Protein AF-0000000081780018 (afdb_homodimer)

pLDDT: mean 84.78, std 19.74, range [30.56, 98.81]

Solvent-accessible surface area (backbone atoms only — not comparable to full-atom values): 15033 Å² total; per-residue (Å²): 132,57,71,63,42,37,31,39,32,66,54,67,84,40,43,43,41,76,36,48,73,43,70,80,72,77,76,75,80,76,71,80,67,84,68,83,77,68,57,27,29,43,40,76,31,69,47,55,68,61,68,36,43,36,37,38,57,45,58,50,69,64,80,57,79,52,51,54,34,29,40,32,31,39,34,79,60,90,91,42,80,62,44,78,68,46,60,33,29,81,92,38,26,30,39,50,41,68,69,84,74,55,66,71,57,50,52,50,28,42,57,39,30,76,74,72,44,65,33,36,34,40,35,31,63,38,75,54,79,74,81,121,133,56,69,64,42,38,33,38,32,67,54,68,84,40,43,44,41,76,35,47,73,44,71,77,74,77,76,78,80,77,73,85,73,77,84,74,79,70,56,24,29,43,39,76,32,69,46,55,68,60,70,36,41,36,37,37,57,46,59,49,68,65,81,57,78,49,50,54,32,30,40,32,31,40,35,80,60,90,88,44,80,63,44,79,69,43,60,32,30,83,93,38,25,30,38,50,42,68,68,82,75,55,65,71,57,51,51,50,28,42,58,38,29,76,73,72,45,64,33,37,34,40,35,29,61,36,75,52,79,74,80,120

Nearest PDB structures (foldseek):
  7wrg-assembly1_A  TM=3.477E-01  e=1.158E-01  Caenorhabditis elegans
  7wrg-assembly2_B  TM=3.677E-01  e=4.380E-01  Caenorhabditis elegans
  8tma-assembly1_H  TM=3.187E-01  e=7.213E-01  Homo sapiens
  8v29-assembly1_C  TM=1.399E-01  e=4.021E+00  Homo sapiens
  1px3-assembly1_D  TM=2.067E-01  e=9.234E+00  Escherichia coli

Secondary structure (DSSP, 8-state):
-PPPEEEEES-TTSPPEEE-EE-----------------EEEEEE-SSPPSEEEEEEESPPP-STT-SEEEEEEE--SSSPPEEEEEEESS--EEEEESPPPHHHHHHHHHHHHTT--EEEEEEEPP-----/-PPPEEEEES-TTSPPEEEPEE-----------SS----EEEEEE-SSPPSEEEEEEESPPP-STT-SEEEEEEE--SSSPPEEEEEEESS--EEEEESPPPHHHHHHHHHHHHTT--EEEEEEEPP-----

Structure (mmCIF, N/CA/C/O backbone):
data_AF-0000000081780018-model_v1
#
loop_
_entity.id
_entity.type
_entity.pdbx_description
1 polymer 'Uncharacterized protein LOC110988902 isoform X1'
#
loop_
_atom_site.group_PDB
_atom_site.id
_atom_site.type_symbol
_atom_site.label_atom_id
_atom_site.label_alt_id
_atom_site.label_comp_id
_atom_site.label_asym_id
_atom_site.label_entity_id
_atom_site.label_seq_id
_atom_site.pdbx_PDB_ins_code
_atom_site.Cartn_x
_atom_site.Cartn_y
_atom_site.Cartn_z
_atom_site.occupancy
_atom_site.B_iso_or_equiv
_atom_site.auth_seq_id
_atom_site.auth_comp_id
_atom_site.auth_asym_id
_atom_site.auth_atom_id
_atom_site.pdbx_PDB_model_num
ATOM 1 N N . MET A 1 1 ? 21.297 0.549 8.102 1 60 1 MET A N 1
ATOM 2 C CA . MET A 1 1 ? 20.375 0.549 6.98 1 60 1 MET A CA 1
ATOM 3 C C . MET A 1 1 ? 19.547 -0.737 6.949 1 60 1 MET A C 1
ATOM 5 O O . MET A 1 1 ? 20.078 -1.818 7.227 1 60 1 MET A O 1
ATOM 9 N N . GLU A 1 2 ? 18.203 -0.65 7.117 1 82.12 2 GLU A N 1
ATOM 10 C CA . GLU A 1 2 ? 17.359 -1.841 7.266 1 82.12 2 GLU A CA 1
ATOM 11 C C . GLU A 1 2 ? 17.219 -2.574 5.934 1 82.12 2 GLU A C 1
ATOM 13 O O . GLU A 1 2 ? 17.125 -1.943 4.879 1 82.12 2 GLU A O 1
ATOM 18 N N . ASN A 1 3 ? 17.422 -3.906 5.922 1 90.25 3 ASN A N 1
ATOM 1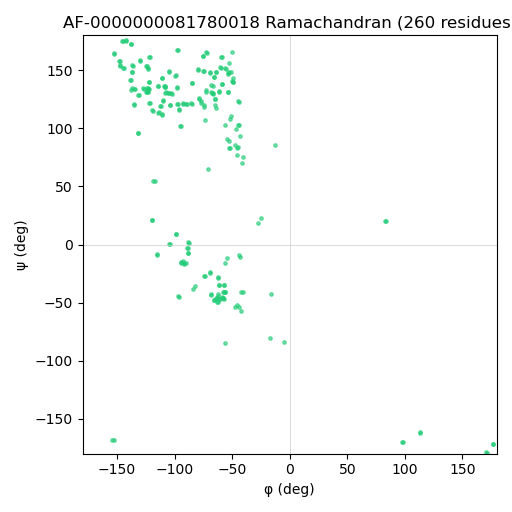9 C CA . ASN A 1 3 ? 17.25 -4.766 4.754 1 90.25 3 ASN A CA 1
ATOM 20 C C . ASN A 1 3 ? 15.867 -4.562 4.121 1 90.25 3 ASN A C 1
ATOM 22 O O . ASN A 1 3 ? 14.914 -4.207 4.809 1 90.25 3 ASN A O 1
ATOM 26 N N . LEU A 1 4 ? 15.891 -4.75 2.773 1 92.88 4 LEU A N 1
ATOM 27 C CA . LEU A 1 4 ? 14.641 -4.629 2.035 1 92.88 4 LEU A CA 1
ATOM 28 C C . LEU A 1 4 ? 13.664 -5.723 2.445 1 92.88 4 LEU A C 1
ATOM 30 O O . LEU A 1 4 ? 14.008 -6.902 2.451 1 92.88 4 LEU A O 1
ATOM 34 N N . LYS A 1 5 ? 12.516 -5.328 2.838 1 96.25 5 LYS A N 1
ATOM 35 C CA . LYS A 1 5 ? 11.43 -6.246 3.17 1 96.25 5 LYS A CA 1
ATOM 36 C C . LYS A 1 5 ? 10.195 -5.969 2.316 1 96.25 5 LYS A C 1
ATOM 38 O O . LYS A 1 5 ? 9.875 -4.812 2.039 1 96.25 5 LYS A O 1
ATOM 43 N N . LEU A 1 6 ? 9.57 -6.992 1.904 1 97.56 6 LEU A N 1
ATOM 44 C CA . LEU A 1 6 ? 8.32 -6.879 1.163 1 97.56 6 LEU A CA 1
ATOM 45 C C . LEU A 1 6 ? 7.145 -7.387 1.992 1 97.56 6 LEU A C 1
ATOM 47 O O . LEU A 1 6 ? 7.281 -8.367 2.727 1 97.56 6 LEU A O 1
ATOM 51 N N . TYR A 1 7 ? 6.027 -6.719 1.845 1 98.69 7 TYR A N 1
ATOM 52 C CA . TYR A 1 7 ? 4.801 -7.062 2.551 1 98.69 7 TYR A CA 1
ATOM 53 C C . TYR A 1 7 ? 3.625 -7.16 1.584 1 98.69 7 TYR A C 1
ATOM 55 O O . TYR A 1 7 ? 3.645 -6.555 0.509 1 98.69 7 TYR A O 1
ATOM 63 N N . VAL A 1 8 ? 2.594 -7.863 1.993 1 98.75 8 VAL A N 1
ATOM 64 C CA . VAL A 1 8 ? 1.359 -7.953 1.22 1 98.75 8 VAL A CA 1
ATOM 65 C C . VAL A 1 8 ? 0.155 -7.863 2.154 1 98.75 8 VAL A C 1
ATOM 67 O O . VAL A 1 8 ? 0.204 -8.344 3.289 1 98.75 8 VAL A O 1
ATOM 70 N N . LEU A 1 9 ? -0.847 -7.203 1.74 1 98.69 9 LEU A N 1
ATOM 71 C CA . LEU A 1 9 ? -2.125 -7.059 2.428 1 98.69 9 LEU A CA 1
ATOM 72 C C . LEU A 1 9 ? -3.277 -7.512 1.536 1 98.69 9 LEU A C 1
ATOM 74 O O . LEU A 1 9 ? -3.363 -7.109 0.374 1 98.69 9 LEU A O 1
ATOM 78 N N . PHE A 1 10 ? -4.203 -8.391 2.096 1 98.12 10 PHE A N 1
ATOM 79 C CA . PHE A 1 10 ? -5.336 -8.891 1.329 1 98.12 10 PHE A CA 1
ATOM 80 C C . PHE A 1 10 ? -6.652 -8.398 1.915 1 98.12 10 PHE A C 1
ATOM 82 O O . PHE A 1 10 ? -7.719 -8.641 1.348 1 98.12 10 PHE A O 1
ATOM 89 N N . SER A 1 11 ? -6.57 -7.758 3.088 1 97.31 11 SER A N 1
ATOM 90 C CA . SER A 1 11 ? -7.758 -7.281 3.791 1 97.31 11 SER A CA 1
ATOM 91 C C . SER A 1 11 ? -7.457 -6.004 4.574 1 97.31 11 SER A C 1
ATOM 93 O O . SER A 1 11 ? -6.309 -5.75 4.941 1 97.31 11 SER A O 1
ATOM 95 N N . THR A 1 12 ? -8.422 -5.219 4.812 1 97.88 12 THR A N 1
ATOM 96 C CA . THR A 1 12 ? -8.242 -3.984 5.574 1 97.88 12 THR A CA 1
ATOM 97 C C . THR A 1 12 ? -8.414 -4.238 7.066 1 97.88 12 THR A C 1
ATOM 99 O O . THR A 1 12 ? -8.297 -3.318 7.879 1 97.88 12 THR A O 1
ATOM 102 N N . ASP A 1 13 ? -8.656 -5.496 7.488 1 97.56 13 ASP A N 1
ATOM 103 C CA . ASP A 1 13 ? -8.953 -5.801 8.883 1 97.56 13 ASP A CA 1
ATOM 104 C C . ASP A 1 13 ? -7.746 -6.438 9.57 1 97.56 13 ASP A C 1
ATOM 106 O O . ASP A 1 13 ? -7.812 -6.801 10.75 1 97.56 13 ASP A O 1
ATOM 110 N N . GLY A 1 14 ? -6.684 -6.617 8.891 1 96.81 14 GLY A N 1
ATOM 111 C CA . GLY A 1 14 ? -5.504 -7.254 9.453 1 96.81 14 GLY A CA 1
ATOM 112 C C . GLY A 1 14 ? -4.207 -6.566 9.062 1 96.81 14 GLY A C 1
ATOM 113 O O . GLY A 1 14 ? -4.199 -5.703 8.18 1 96.81 14 GLY A O 1
ATOM 114 N N . ALA A 1 15 ? -3.176 -7.047 9.695 1 98.44 15 ALA A N 1
ATOM 115 C CA . ALA A 1 15 ? -1.847 -6.504 9.422 1 98.44 15 ALA A CA 1
ATOM 116 C C . ALA A 1 15 ? -1.271 -7.086 8.141 1 98.44 15 ALA A C 1
ATOM 118 O O . ALA A 1 15 ? -1.669 -8.172 7.707 1 98.44 15 ALA A O 1
ATOM 119 N N . PRO A 1 16 ? -0.418 -6.312 7.457 1 98.5 16 PRO A N 1
ATOM 120 C CA . PRO A 1 16 ? 0.286 -6.898 6.312 1 98.5 16 PRO A CA 1
ATOM 121 C C . PRO A 1 16 ? 1.155 -8.094 6.707 1 98.5 16 PRO A C 1
ATOM 123 O O . PRO A 1 16 ? 1.568 -8.203 7.863 1 98.5 16 PRO A O 1
ATOM 126 N N . GLN A 1 17 ? 1.357 -8.953 5.809 1 98.38 17 GLN A N 1
ATOM 127 C CA . GLN A 1 17 ? 2.236 -10.102 5.984 1 98.38 17 GLN A CA 1
ATOM 128 C C . GLN A 1 17 ? 3.57 -9.891 5.273 1 98.38 17 GLN A C 1
ATOM 130 O O . GLN A 1 17 ? 3.602 -9.469 4.117 1 98.38 17 GLN A O 1
ATOM 135 N N . GLU A 1 18 ? 4.578 -10.133 5.988 1 98.31 18 GLU A N 1
ATOM 136 C CA . GLU A 1 18 ? 5.883 -10.078 5.336 1 98.31 18 GLU A CA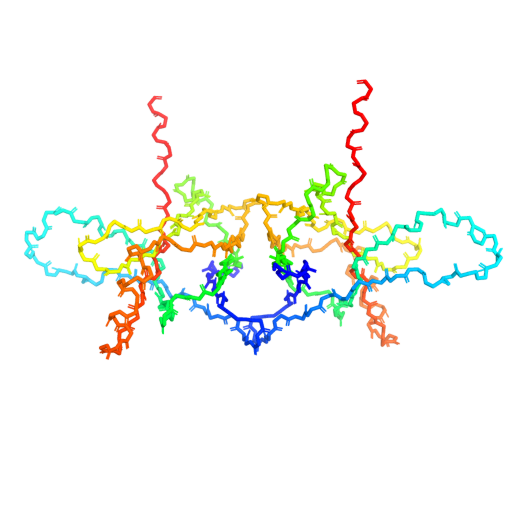 1
ATOM 137 C C . GLU A 1 18 ? 6.039 -11.219 4.328 1 98.31 18 GLU A C 1
ATOM 139 O O . GLU A 1 18 ? 5.648 -12.352 4.602 1 98.31 18 GLU A O 1
ATOM 144 N N . ILE A 1 19 ? 6.57 -10.938 3.188 1 97.94 19 ILE A N 1
ATOM 145 C CA . ILE A 1 19 ? 6.867 -11.93 2.16 1 97.94 19 ILE A CA 1
ATOM 146 C C . ILE A 1 19 ? 8.328 -12.352 2.258 1 97.94 19 ILE A C 1
ATOM 148 O O . ILE A 1 19 ? 9.234 -11.562 1.979 1 97.94 19 ILE A O 1
ATOM 152 N N . PRO A 1 20 ? 8.641 -13.578 2.566 1 95.88 20 PRO A N 1
ATOM 153 C CA . PRO A 1 20 ? 10.023 -14.016 2.754 1 95.88 20 PRO A CA 1
ATOM 154 C C . PRO A 1 20 ? 10.781 -14.156 1.435 1 95.88 20 PRO A C 1
ATOM 156 O O . PRO A 1 20 ? 10.172 -14.414 0.394 1 95.88 20 PRO A O 1
ATOM 159 N N . PHE A 1 21 ? 12.031 -13.914 1.554 1 90.88 21 PHE A N 1
ATOM 160 C CA . PHE A 1 21 ? 12.906 -14.219 0.427 1 90.88 21 PHE A CA 1
ATOM 161 C C . PHE A 1 21 ? 13.125 -15.719 0.298 1 90.88 21 PHE A C 1
ATOM 163 O O . PHE A 1 21 ? 13.438 -16.391 1.281 1 90.88 21 PHE A O 1
ATOM 170 N N . ALA A 1 22 ? 12.758 -16.266 -0.733 1 86.31 22 ALA A N 1
ATOM 171 C CA . ALA A 1 22 ? 12.953 -17.688 -0.992 1 86.31 22 ALA A CA 1
ATOM 172 C C . ALA A 1 22 ? 14.234 -17.938 -1.778 1 86.31 22 ALA A C 1
ATOM 174 O O . ALA A 1 22 ? 14.461 -17.312 -2.82 1 86.31 22 ALA A O 1
ATOM 175 N N . ALA A 1 23 ? 15.227 -18.391 -0.95 1 71.62 23 ALA A N 1
ATOM 176 C CA . ALA A 1 23 ? 16.484 -18.734 -1.61 1 71.62 23 ALA A CA 1
ATOM 177 C C . ALA A 1 23 ? 16.391 -20.078 -2.316 1 71.62 23 ALA A C 1
ATOM 179 O O . ALA A 1 23 ? 15.656 -20.969 -1.872 1 71.62 23 ALA A O 1
ATOM 180 N N . SER A 1 24 ? 16.578 -20.266 -3.457 1 56.81 24 SER A N 1
ATOM 181 C CA . SER A 1 24 ? 16.656 -21.578 -4.113 1 56.81 24 SER A CA 1
ATOM 182 C C . SER A 1 24 ? 17.641 -22.5 -3.41 1 56.81 24 SER A C 1
ATOM 184 O O . SER A 1 24 ? 18.781 -22.109 -3.143 1 56.81 24 SER A O 1
ATOM 186 N N . ASP A 1 25 ? 17.391 -23.297 -2.26 1 46.19 25 ASP A N 1
ATOM 187 C CA . ASP A 1 25 ? 18.312 -24.328 -1.81 1 46.19 25 ASP A CA 1
ATOM 188 C C . ASP A 1 25 ? 18.844 -25.141 -2.99 1 46.19 25 ASP A C 1
ATOM 190 O O . ASP A 1 25 ? 19.5 -26.172 -2.799 1 46.19 25 ASP A O 1
ATOM 194 N N . GLU A 1 26 ? 18.156 -25.5 -3.924 1 47.06 26 GLU A N 1
ATOM 195 C CA . GLU A 1 26 ? 18.453 -26.688 -4.703 1 47.06 26 GLU A CA 1
ATOM 196 C C . GLU A 1 26 ? 19.922 -26.734 -5.113 1 47.06 26 GLU A C 1
ATOM 198 O O . GLU A 1 26 ? 20.359 -25.938 -5.953 1 47.06 26 GLU A O 1
ATOM 203 N N . ALA A 1 27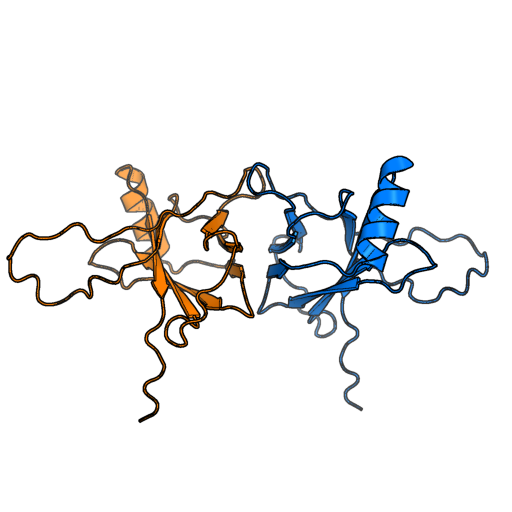 ? 20.828 -27.234 -4.305 1 40.72 27 ALA A N 1
ATOM 204 C CA . ALA A 1 27 ? 21.953 -28.062 -4.762 1 40.72 27 ALA A CA 1
ATOM 205 C C . ALA A 1 27 ? 21.484 -29.156 -5.719 1 40.72 27 ALA A C 1
ATOM 207 O O . ALA A 1 27 ? 22.281 -29.938 -6.211 1 40.72 27 ALA A O 1
ATOM 208 N N . ASP A 1 28 ? 20.438 -30.078 -5.363 1 41.91 28 ASP A N 1
ATOM 209 C CA . ASP A 1 28 ? 20.297 -31.312 -6.141 1 41.91 28 ASP A CA 1
ATOM 210 C C . ASP A 1 28 ? 20.297 -31 -7.637 1 41.91 28 ASP A C 1
ATOM 212 O O . ASP A 1 28 ? 19.828 -29.953 -8.062 1 41.91 28 ASP A O 1
ATOM 216 N N . HIS A 1 29 ? 21.031 -32.062 -8.5 1 35.69 29 HIS A N 1
ATOM 217 C CA . HIS A 1 29 ? 21.328 -32.344 -9.898 1 35.69 29 HIS A CA 1
ATOM 218 C C . HIS A 1 29 ? 20.078 -32.156 -10.766 1 35.69 29 HIS A C 1
ATOM 220 O O . HIS A 1 29 ? 20.125 -32.375 -11.977 1 35.69 29 HIS A O 1
ATOM 226 N N . PHE A 1 30 ? 18.906 -32.844 -10.328 1 35.66 30 PHE A N 1
ATOM 227 C CA . PHE A 1 30 ? 18.047 -33.219 -11.453 1 35.66 30 PHE A CA 1
ATOM 228 C C . PHE A 1 30 ? 17.734 -32.031 -12.336 1 35.66 30 PHE A C 1
ATOM 230 O O . PHE A 1 30 ? 17.812 -30.875 -11.883 1 35.66 30 PHE A O 1
ATOM 237 N N . HIS A 1 31 ? 17.344 -32.25 -13.828 1 35.09 31 HIS A N 1
ATOM 238 C CA . HIS A 1 31 ? 17.016 -31.609 -15.102 1 35.09 31 HIS A CA 1
ATOM 239 C C . HIS A 1 31 ? 15.844 -30.656 -14.945 1 35.09 31 HIS A C 1
ATOM 241 O O . HIS A 1 31 ? 15.227 -30.25 -15.938 1 35.09 31 HIS A O 1
ATOM 247 N N . ILE A 1 32 ? 15.07 -30.734 -13.852 1 35.41 32 ILE A N 1
ATOM 248 C CA . ILE A 1 32 ? 13.977 -29.875 -14.289 1 35.41 32 ILE A CA 1
ATOM 249 C C . ILE A 1 32 ? 14.539 -28.641 -14.977 1 35.41 32 ILE A C 1
ATOM 251 O O . ILE A 1 32 ? 15.273 -27.859 -14.359 1 35.41 3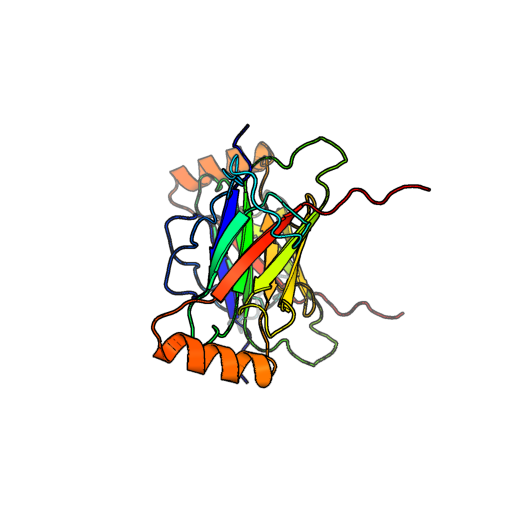2 ILE A O 1
ATOM 255 N N . GLU A 1 33 ? 14.75 -28.484 -16.266 1 36.38 33 GLU A N 1
ATOM 256 C CA . GLU A 1 33 ? 14.75 -27.453 -17.312 1 36.38 33 GLU A CA 1
ATOM 257 C C . GLU A 1 33 ? 14.008 -26.203 -16.844 1 36.38 33 GLU A C 1
ATOM 259 O O . GLU A 1 33 ? 13.805 -25.266 -17.625 1 36.38 33 GLU A O 1
ATOM 264 N N . SER A 1 34 ? 12.781 -26.484 -16.125 1 38.59 34 SER A N 1
ATOM 265 C CA . SER A 1 34 ? 12.227 -25.125 -16.047 1 38.59 34 SER A CA 1
ATOM 266 C C . SER A 1 34 ? 13.227 -24.156 -15.422 1 38.59 34 SER A C 1
ATOM 268 O O . SER A 1 34 ? 13.773 -24.422 -14.352 1 38.59 34 SER A O 1
ATOM 270 N N . SER A 1 35 ? 14.141 -23.422 -16.125 1 39.81 35 SER A N 1
ATOM 271 C CA . SER A 1 35 ? 15.188 -22.406 -16.172 1 39.81 35 SER A CA 1
ATOM 272 C C . SER A 1 35 ? 15.18 -21.531 -14.914 1 39.81 35 SER A C 1
ATOM 274 O O . SER A 1 35 ? 16.234 -21.188 -14.391 1 39.81 35 SER A O 1
ATOM 276 N N . ARG A 1 36 ? 14.234 -20.469 -14.828 1 40.47 36 ARG A N 1
ATOM 277 C CA . ARG A 1 36 ? 14.539 -19.172 -14.227 1 40.47 36 ARG A CA 1
ATOM 278 C C . ARG A 1 36 ? 14.68 -19.297 -12.711 1 40.47 36 ARG A C 1
ATOM 280 O O . ARG A 1 36 ? 13.695 -19.547 -12.008 1 40.47 36 ARG A O 1
ATOM 287 N N . GLU A 1 37 ? 15.594 -19.969 -12.156 1 47.94 37 GLU A N 1
ATOM 288 C CA . GLU A 1 37 ? 15.992 -19.906 -10.758 1 47.94 37 GLU A CA 1
ATOM 289 C C . GLU A 1 37 ? 15.688 -18.531 -10.172 1 47.94 37 GLU A C 1
ATOM 291 O O . GLU A 1 37 ? 16.562 -17.656 -10.109 1 47.94 37 GLU A O 1
ATOM 296 N N . GLN A 1 38 ? 14.906 -17.844 -10.742 1 53.81 38 GLN A N 1
ATOM 297 C CA . GLN A 1 38 ? 14.828 -16.469 -10.234 1 53.81 38 GLN A CA 1
ATOM 298 C C . GLN A 1 38 ? 14.516 -16.453 -8.742 1 53.81 38 GLN A C 1
ATOM 300 O O . GLN A 1 38 ? 13.539 -17.078 -8.297 1 53.81 38 GLN A O 1
ATOM 305 N N . HIS A 1 39 ? 15.57 -16.188 -7.832 1 69.31 39 HIS A N 1
ATOM 306 C CA . HIS A 1 39 ? 15.578 -15.758 -6.438 1 69.31 39 HIS A CA 1
ATOM 307 C C . HIS A 1 39 ? 14.695 -14.523 -6.234 1 69.31 39 HIS A C 1
ATOM 309 O O . HIS A 1 39 ? 14.727 -13.594 -7.043 1 69.31 39 HIS A O 1
ATOM 315 N N . GLY A 1 40 ? 13.68 -14.773 -5.578 1 88.44 40 GLY A N 1
ATOM 316 C CA . GLY A 1 40 ? 12.867 -13.633 -5.203 1 88.44 40 GLY A CA 1
ATOM 317 C C . GLY A 1 40 ? 12.039 -13.867 -3.959 1 88.44 40 GLY A C 1
ATOM 318 O O . GLY A 1 40 ? 12.398 -14.688 -3.111 1 88.44 40 GLY A O 1
ATOM 319 N N . PHE A 1 41 ? 11.195 -13.055 -3.738 1 94.56 41 PHE A N 1
ATOM 320 C CA . PHE A 1 41 ? 10.273 -13.164 -2.615 1 94.56 41 PHE A CA 1
ATOM 321 C C . PHE A 1 41 ? 9.078 -14.039 -2.98 1 94.56 41 PHE A C 1
ATOM 323 O O . PHE A 1 41 ? 8.562 -13.969 -4.098 1 94.56 41 PHE A O 1
ATOM 330 N N . GLU A 1 42 ? 8.68 -14.867 -2.027 1 96.12 42 GLU A N 1
ATOM 331 C CA . GLU A 1 42 ? 7.539 -15.742 -2.264 1 96.12 42 GLU A CA 1
ATOM 332 C C . GLU A 1 42 ? 6.59 -15.742 -1.067 1 96.12 42 GLU A C 1
ATOM 334 O O . GLU A 1 42 ? 7.031 -15.82 0.082 1 96.12 42 GLU A O 1
ATOM 339 N N . GLY A 1 43 ? 5.316 -15.617 -1.393 1 96.44 43 GLY A N 1
ATOM 340 C CA . GLY A 1 43 ? 4.266 -15.695 -0.391 1 96.44 43 GLY A CA 1
ATOM 341 C C . GLY A 1 43 ? 3.021 -16.406 -0.889 1 96.44 43 GLY A C 1
ATOM 342 O O . GLY A 1 43 ? 2.938 -16.781 -2.061 1 96.44 43 GLY A O 1
ATOM 343 N N . THR A 1 44 ? 2.08 -16.578 0.018 1 97.12 44 THR A N 1
ATOM 344 C CA . THR A 1 44 ? 0.84 -17.266 -0.342 1 97.12 44 THR A CA 1
ATOM 345 C C . THR A 1 44 ? -0.268 -16.25 -0.62 1 97.12 44 THR A C 1
ATOM 347 O O . THR A 1 44 ? -0.309 -15.18 -0.006 1 97.12 44 THR A O 1
ATOM 350 N N . VAL A 1 45 ? -1.092 -16.562 -1.526 1 97.81 45 VAL A N 1
ATOM 351 C CA . VAL A 1 45 ? -2.312 -15.805 -1.799 1 97.81 45 VAL A CA 1
ATOM 352 C C . VAL A 1 45 ? -3.529 -16.625 -1.369 1 97.81 45 VAL A C 1
ATOM 354 O O . VAL A 1 45 ? -3.711 -17.766 -1.812 1 97.81 45 VAL A O 1
ATOM 357 N N . PRO A 1 46 ? -4.34 -16 -0.483 1 97.56 46 PRO A N 1
ATOM 358 C CA . PRO A 1 46 ? -5.543 -16.75 -0.111 1 97.56 46 PRO A CA 1
ATOM 359 C C . PRO A 1 46 ? -6.484 -16.984 -1.292 1 97.56 46 PRO A C 1
ATOM 361 O O . PRO A 1 46 ? -6.539 -16.156 -2.211 1 97.56 46 PRO A O 1
ATOM 364 N N . LEU A 1 47 ? -7.188 -18.125 -1.233 1 96.75 47 LEU A N 1
ATOM 365 C CA . LEU A 1 47 ? -8.203 -18.469 -2.225 1 96.75 47 LEU A CA 1
ATOM 366 C C . LEU A 1 47 ? -9.547 -18.719 -1.557 1 96.75 47 LEU A C 1
ATOM 368 O O . LEU A 1 47 ? -9.602 -19.188 -0.417 1 96.75 47 LEU A O 1
ATOM 372 N N . PRO A 1 48 ? -10.758 -18.5 -2.186 1 95.25 48 PRO A N 1
ATOM 373 C CA . PRO A 1 48 ? -10.758 -17.922 -3.533 1 95.25 48 PRO A CA 1
ATOM 374 C C . PRO A 1 48 ? -10.086 -16.547 -3.596 1 95.25 48 PRO A C 1
ATOM 376 O O . PRO A 1 48 ? -9.891 -15.914 -2.559 1 95.25 48 PRO A O 1
ATOM 379 N N . LEU A 1 49 ? -9.688 -16.078 -4.715 1 96.75 49 LEU A N 1
ATOM 380 C CA . LEU A 1 49 ? -8.883 -14.883 -4.922 1 96.75 49 LEU A CA 1
ATOM 381 C C . LEU A 1 49 ? -9.469 -13.695 -4.156 1 96.75 49 LEU A C 1
ATOM 383 O O . LEU A 1 49 ? -10.688 -13.508 -4.125 1 96.75 49 LEU A O 1
ATOM 387 N N . PRO A 1 50 ? -8.633 -12.891 -3.562 1 96.69 50 PRO A N 1
ATOM 388 C CA . PRO A 1 50 ? -9.102 -11.727 -2.805 1 96.69 50 PRO A CA 1
ATOM 389 C C . PRO A 1 50 ? -9.625 -10.609 -3.703 1 96.69 50 PRO A C 1
ATOM 391 O O . PRO A 1 50 ? -9.422 -10.641 -4.918 1 96.69 50 PRO A O 1
ATOM 394 N N . LYS A 1 51 ? -10.312 -9.703 -3.047 1 95 51 LYS A N 1
ATOM 395 C CA . LYS A 1 51 ? -10.883 -8.57 -3.779 1 95 51 LYS A CA 1
ATOM 396 C C . LYS A 1 51 ? -9.797 -7.566 -4.164 1 95 51 LYS A C 1
ATOM 398 O O . LYS A 1 51 ? -9.984 -6.762 -5.078 1 95 51 LYS A O 1
ATOM 403 N N . PHE A 1 52 ? -8.75 -7.5 -3.424 1 97.38 52 PHE A N 1
ATOM 404 C CA . PHE A 1 52 ? -7.621 -6.633 -3.729 1 97.38 52 PHE A CA 1
ATOM 405 C C . PHE A 1 52 ? -6.332 -7.199 -3.148 1 97.38 52 PHE A C 1
ATOM 407 O O . PHE A 1 52 ? -6.367 -8.117 -2.324 1 97.38 52 PHE A O 1
ATOM 414 N N . LEU A 1 53 ? -5.203 -6.719 -3.586 1 97.38 53 LEU A N 1
ATOM 415 C CA . LEU A 1 53 ? -3.881 -6.973 -3.021 1 97.38 53 LEU A CA 1
ATOM 416 C C . LEU A 1 53 ? -3.061 -5.688 -2.971 1 97.38 5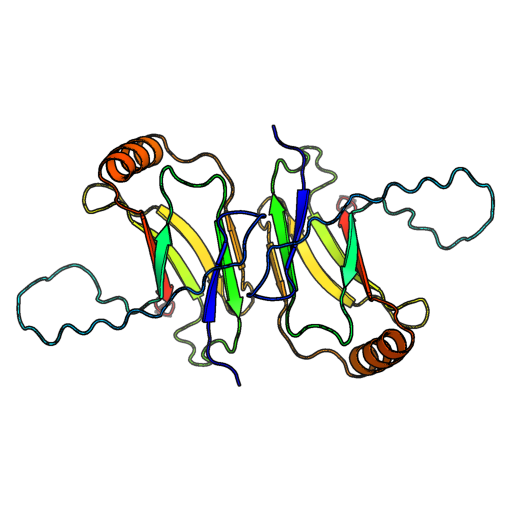3 LEU A C 1
ATOM 418 O O . LEU A 1 53 ? -3.049 -4.914 -3.93 1 97.38 53 LEU A O 1
ATOM 422 N N . LEU A 1 54 ? -2.449 -5.449 -1.87 1 98.75 54 LEU A N 1
ATOM 423 C CA . LEU A 1 54 ? -1.518 -4.34 -1.689 1 98.75 54 LEU A CA 1
ATOM 424 C C . LEU A 1 54 ? -0.127 -4.855 -1.329 1 98.75 54 LEU A C 1
ATOM 426 O O . LEU A 1 54 ? 0.049 -5.508 -0.299 1 98.75 54 LEU A O 1
ATOM 430 N N . ILE A 1 55 ? 0.87 -4.629 -2.23 1 98.81 55 ILE A N 1
ATOM 431 C CA . ILE A 1 55 ? 2.262 -4.996 -1.994 1 98.81 55 ILE A CA 1
ATOM 432 C C . ILE A 1 55 ? 3.098 -3.74 -1.765 1 98.81 55 ILE A C 1
ATOM 434 O O . ILE A 1 55 ? 2.932 -2.74 -2.467 1 98.81 55 ILE A O 1
ATOM 438 N N . PHE A 1 56 ? 3.969 -3.762 -0.759 1 98.62 56 PHE A N 1
ATOM 439 C CA . PHE A 1 56 ? 4.836 -2.604 -0.567 1 98.62 56 PHE A CA 1
ATOM 440 C C . PHE A 1 56 ? 6.191 -3.027 -0.016 1 98.62 56 PHE A C 1
ATOM 442 O O . PHE A 1 56 ? 6.336 -4.133 0.511 1 98.62 56 PHE A O 1
ATOM 449 N N . ALA A 1 57 ? 7.094 -2.168 -0.259 1 97.19 57 ALA A N 1
ATOM 450 C CA . ALA A 1 57 ? 8.477 -2.414 0.137 1 97.19 57 ALA A CA 1
ATOM 451 C C . ALA A 1 57 ? 8.93 -1.423 1.206 1 97.19 57 ALA A C 1
ATOM 453 O O . ALA A 1 57 ? 8.594 -0.238 1.142 1 97.19 57 ALA A O 1
ATOM 454 N N . LEU A 1 58 ? 9.586 -1.924 2.172 1 97.38 58 LEU A N 1
ATOM 455 C CA . LEU A 1 58 ? 10.266 -1.112 3.18 1 97.38 58 LEU A CA 1
ATOM 456 C C . LEU A 1 58 ? 11.742 -1.467 3.264 1 97.38 58 LEU A C 1
ATOM 458 O O . LEU A 1 58 ? 12.133 -2.598 2.961 1 97.38 58 LEU A O 1
ATOM 462 N N . GLY A 1 59 ? 12.516 -0.523 3.678 1 95.25 59 GLY A N 1
ATOM 463 C CA . GLY A 1 59 ? 13.945 -0.747 3.795 1 95.25 59 GLY A CA 1
ATOM 464 C C . GLY A 1 59 ? 14.734 -0.224 2.605 1 95.25 59 GLY A C 1
ATOM 465 O O . GLY A 1 59 ? 14.195 0.512 1.775 1 95.25 59 GLY A O 1
ATOM 466 N N . GLU A 1 60 ? 15.984 -0.553 2.518 1 90.81 60 GLU A N 1
ATOM 467 C CA . GLU A 1 60 ? 16.891 0.017 1.523 1 90.81 60 GLU A CA 1
ATOM 468 C C . GLU A 1 60 ? 16.891 -0.816 0.244 1 90.81 60 GLU A C 1
ATOM 470 O O . GLU A 1 60 ? 17.172 -2.018 0.283 1 90.81 60 GLU A O 1
ATOM 475 N N . TRP A 1 61 ? 16.516 -0.091 -0.85 1 87.62 61 TRP A N 1
ATOM 476 C CA . TRP A 1 61 ? 16.656 -0.712 -2.164 1 87.62 61 TRP A CA 1
ATOM 477 C C . TRP A 1 61 ? 18.125 -0.898 -2.523 1 87.62 61 TRP A C 1
ATOM 479 O O . TRP A 1 61 ? 18.938 -0.006 -2.295 1 87.62 61 TRP A O 1
ATOM 489 N N . PRO A 1 62 ? 18.469 -2.154 -2.982 1 76.31 62 PRO A N 1
ATOM 490 C CA . PRO A 1 62 ? 19.875 -2.363 -3.348 1 76.31 62 PRO A CA 1
ATOM 491 C C . PRO A 1 62 ? 20.375 -1.329 -4.352 1 76.31 62 PRO A C 1
ATOM 493 O O . PRO A 1 62 ? 19.641 -0.922 -5.25 1 76.31 62 PRO A O 1
ATOM 496 N N . GLN A 1 63 ? 21.516 -0.716 -4.105 1 74.31 63 GLN A N 1
ATOM 497 C CA . GLN A 1 63 ? 22.125 0.336 -4.906 1 74.31 63 GLN A CA 1
ATOM 498 C C . GLN A 1 63 ? 22.625 -0.211 -6.242 1 74.31 63 GLN A C 1
ATOM 500 O O . GLN A 1 63 ? 22.781 0.542 -7.207 1 74.31 63 GLN A O 1
ATOM 505 N N . ASP A 1 64 ? 22.891 -1.513 -6.219 1 67.12 64 ASP A N 1
ATOM 506 C CA . ASP A 1 64 ? 23.422 -2.066 -7.457 1 67.12 64 ASP A CA 1
ATOM 507 C C . ASP A 1 64 ? 22.391 -1.985 -8.586 1 67.12 64 ASP A C 1
ATOM 509 O O . ASP A 1 64 ? 21.203 -2.23 -8.367 1 67.12 64 ASP A O 1
ATOM 513 N N . ASN A 1 65 ? 22.719 -1.291 -9.664 1 57.81 65 ASN A N 1
ATOM 514 C CA . ASN A 1 65 ? 21.953 -0.958 -10.859 1 57.81 65 ASN A CA 1
ATOM 515 C C . ASN A 1 65 ? 21.156 -2.162 -11.367 1 57.81 65 ASN A C 1
ATOM 517 O O . ASN A 1 65 ? 20.328 -2.029 -12.266 1 57.81 65 ASN A O 1
ATOM 521 N N . HIS A 1 66 ? 21.453 -3.348 -10.789 1 58.94 66 HIS A N 1
ATOM 522 C CA . HIS A 1 66 ? 20.781 -4.488 -11.414 1 58.94 66 HIS A CA 1
ATOM 523 C C . HIS A 1 66 ? 19.422 -4.738 -10.781 1 58.94 66 HIS A C 1
ATOM 525 O O . HIS A 1 66 ? 18.578 -5.438 -11.359 1 58.94 66 HIS A O 1
ATOM 531 N N . PHE A 1 67 ? 19.094 -4.031 -9.688 1 63.19 67 PHE A N 1
ATOM 532 C CA . PHE A 1 67 ? 17.922 -4.324 -8.891 1 63.19 67 PHE A CA 1
ATOM 533 C C . PHE A 1 67 ? 16.938 -3.154 -8.914 1 63.19 67 PHE A C 1
ATOM 535 O O . PHE A 1 67 ? 16.609 -2.582 -7.875 1 63.19 67 PHE A O 1
ATOM 542 N N . ARG A 1 68 ? 16.547 -2.723 -10.125 1 76.25 68 ARG A N 1
ATOM 543 C CA . ARG A 1 68 ? 15.812 -1.467 -10.219 1 76.25 68 ARG A CA 1
ATOM 544 C C . ARG A 1 68 ? 14.328 -1.685 -9.969 1 76.25 68 ARG A C 1
ATOM 546 O O . ARG A 1 68 ? 13.664 -0.839 -9.359 1 76.25 68 ARG A O 1
ATOM 553 N N . HIS A 1 69 ? 13.922 -2.766 -10.484 1 90.56 69 HIS A N 1
ATOM 554 C CA . HIS A 1 69 ? 12.492 -3.025 -10.328 1 90.56 69 HIS A CA 1
ATOM 555 C C . HIS A 1 69 ? 12.234 -4.477 -9.938 1 90.56 69 HIS A C 1
ATOM 557 O O . HIS A 1 69 ? 13.094 -5.336 -10.133 1 90.56 69 HIS A O 1
ATOM 563 N N . MET A 1 70 ? 11.219 -4.699 -9.328 1 93.12 70 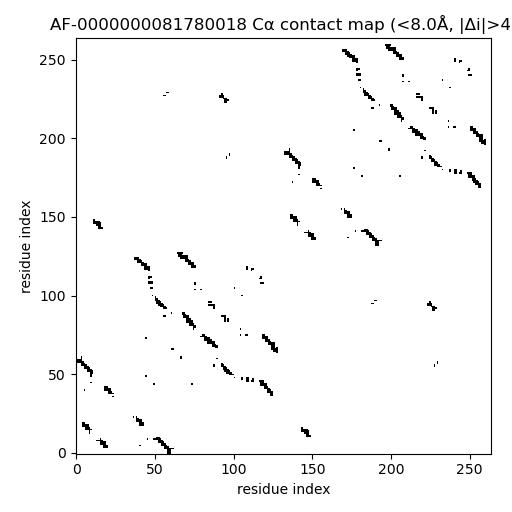MET A N 1
ATOM 564 C CA . MET A 1 70 ? 10.75 -6.051 -9.031 1 93.12 70 MET A CA 1
ATOM 565 C C . MET A 1 70 ? 9.344 -6.27 -9.578 1 93.12 70 MET A C 1
ATOM 567 O O . MET A 1 70 ? 8.461 -5.422 -9.406 1 93.12 70 MET A O 1
ATOM 571 N N . SER A 1 71 ? 9.195 -7.363 -10.25 1 94.5 71 SER A N 1
ATOM 572 C CA . SER A 1 71 ? 7.891 -7.715 -10.805 1 94.5 71 SER A CA 1
ATOM 573 C C . SER A 1 71 ? 7.156 -8.703 -9.898 1 94.5 71 SER A C 1
ATOM 575 O O . SER A 1 71 ? 7.746 -9.68 -9.43 1 94.5 71 SER A O 1
ATOM 577 N N . ALA A 1 72 ? 5.875 -8.43 -9.68 1 96.62 72 ALA A N 1
ATOM 578 C CA . ALA A 1 72 ? 5.051 -9.312 -8.859 1 96.62 72 ALA A CA 1
ATOM 579 C C . ALA A 1 72 ? 4.055 -10.094 -9.719 1 96.62 72 ALA A C 1
ATOM 581 O O . ALA A 1 72 ? 3.35 -9.508 -10.539 1 96.62 72 ALA A O 1
ATOM 582 N N . GLU A 1 73 ? 4.016 -11.43 -9.484 1 96.5 73 GLU A N 1
ATOM 583 C CA . GLU A 1 73 ? 3.115 -12.312 -10.227 1 96.5 73 GLU A CA 1
ATOM 584 C C . GLU A 1 73 ? 2.453 -13.328 -9.297 1 96.5 73 GLU A C 1
ATOM 586 O O . GLU A 1 73 ? 3.041 -13.734 -8.289 1 96.5 73 GLU A O 1
ATOM 591 N N . ILE A 1 74 ? 1.236 -13.703 -9.656 1 96.81 74 ILE A N 1
ATOM 592 C CA . ILE A 1 74 ? 0.564 -14.789 -8.945 1 96.81 74 ILE A CA 1
ATOM 593 C C . ILE A 1 74 ? 0.562 -16.047 -9.812 1 96.81 74 ILE A C 1
ATOM 595 O O . ILE A 1 74 ? 0.226 -15.992 -10.992 1 96.81 74 ILE A O 1
ATOM 599 N N . HIS A 1 75 ? 0.962 -17.125 -9.242 1 94.25 75 HIS A N 1
ATOM 600 C CA . HIS A 1 75 ? 1.037 -18.422 -9.906 1 94.25 75 HIS A CA 1
ATOM 601 C C . HIS A 1 75 ? -0.047 -19.359 -9.391 1 94.25 75 HIS A C 1
ATOM 603 O O . HIS A 1 75 ? -0.312 -19.406 -8.188 1 94.25 75 HIS A O 1
ATOM 609 N N . PHE A 1 76 ? -0.692 -20.062 -10.305 1 92.06 76 PHE A N 1
ATOM 610 C CA . PHE A 1 76 ? -1.756 -21 -9.977 1 92.06 76 PHE A CA 1
ATOM 611 C C . PHE A 1 76 ? -1.399 -22.406 -10.438 1 92.06 76 PHE A C 1
ATOM 613 O O . PHE A 1 76 ? -2.279 -23.25 -10.594 1 92.06 76 PHE A O 1
ATOM 620 N N . GLY A 1 77 ? -0.167 -22.609 -10.617 1 86.31 77 GLY A N 1
ATOM 621 C CA . GLY A 1 77 ? 0.267 -23.906 -11.141 1 86.31 77 GLY A CA 1
ATOM 622 C C . GLY A 1 77 ? 0.853 -23.812 -12.531 1 86.31 77 GLY A C 1
ATOM 623 O O . GLY A 1 77 ? 1.229 -22.734 -12.984 1 86.31 77 GLY A O 1
ATOM 624 N N . LYS A 1 78 ? 0.927 -25.031 -13.266 1 84.56 78 LYS A N 1
ATOM 625 C CA . LYS A 1 78 ? 1.621 -25.094 -14.555 1 84.56 78 LYS A CA 1
ATOM 626 C C . LYS A 1 78 ? 0.661 -24.828 -15.711 1 84.56 78 LYS A C 1
ATOM 628 O O . LYS A 1 78 ? 1.086 -24.469 -16.812 1 84.56 78 LYS A O 1
ATOM 633 N N . ASP A 1 79 ? -0.595 -24.906 -15.492 1 84 79 ASP A N 1
ATOM 634 C CA . ASP A 1 79 ? -1.568 -24.906 -16.578 1 84 79 ASP A CA 1
ATOM 635 C C . ASP A 1 79 ? -2.008 -23.484 -16.922 1 84 79 ASP A C 1
ATOM 637 O O . ASP A 1 79 ? -2.707 -23.266 -17.906 1 84 79 ASP A O 1
ATOM 641 N N . LEU A 1 80 ? -1.74 -22.516 -16.047 1 91.88 80 LEU A N 1
ATOM 642 C CA . LEU A 1 80 ? -2.137 -21.125 -16.25 1 91.88 80 LEU A CA 1
ATOM 643 C C . LEU A 1 80 ? -0.923 -20.203 -16.203 1 91.88 80 LEU A C 1
ATOM 645 O O . LEU A 1 80 ? -0.047 -20.359 -15.359 1 91.88 80 LEU A O 1
ATOM 649 N N . ASP A 1 81 ? -0.892 -19.312 -17.188 1 93.31 81 ASP A N 1
ATOM 650 C CA . ASP A 1 81 ? 0.149 -18.281 -17.156 1 93.31 81 ASP A CA 1
ATOM 651 C C . ASP A 1 81 ? 0.049 -17.453 -15.875 1 93.31 81 ASP A C 1
ATOM 653 O O . ASP A 1 81 ? -1.052 -17.109 -15.43 1 93.31 81 ASP A O 1
ATOM 657 N N . PRO A 1 82 ? 1.214 -17.188 -15.312 1 94.56 82 PRO A N 1
ATOM 658 C CA . PRO A 1 82 ? 1.182 -16.312 -14.141 1 94.56 82 PRO A CA 1
ATOM 659 C C . PRO A 1 82 ? 0.452 -14.992 -14.414 1 94.56 82 PRO A C 1
ATOM 661 O O . PRO A 1 82 ? 0.439 -14.508 -15.547 1 94.56 82 PRO A O 1
ATOM 664 N N . PHE A 1 83 ? -0.2 -14.469 -13.453 1 95.88 83 PHE A N 1
ATOM 665 C CA . PHE A 1 83 ? -0.911 -13.195 -13.547 1 95.88 83 PHE A CA 1
ATOM 666 C C . PHE A 1 83 ? -0.062 -12.055 -12.992 1 95.88 83 PHE A C 1
ATOM 668 O O . PHE A 1 83 ? 0.305 -12.062 -11.82 1 95.88 83 PHE A O 1
ATOM 675 N N . HIS A 1 84 ? 0.237 -11.055 -13.805 1 95.62 84 HIS A N 1
ATOM 676 C CA . HIS A 1 84 ? 1.043 -9.914 -13.383 1 95.62 84 HIS A CA 1
ATOM 677 C C . HIS A 1 84 ? 0.216 -8.93 -12.57 1 95.62 84 HIS A C 1
ATOM 679 O O . HIS A 1 84 ? -0.815 -8.445 -13.039 1 95.62 84 HIS A O 1
ATOM 685 N N . VAL A 1 85 ? 0.691 -8.617 -11.398 1 96.06 85 VAL A N 1
ATOM 686 C CA . VAL A 1 85 ? -0.027 -7.73 -10.492 1 96.06 85 VAL A CA 1
ATOM 687 C C . VAL A 1 85 ? 0.519 -6.312 -10.617 1 96.06 85 VAL A C 1
ATOM 689 O O . VAL A 1 85 ? -0.239 -5.34 -10.555 1 96.06 85 VAL A O 1
ATOM 692 N N . GLY A 1 86 ? 1.854 -6.195 -10.664 1 95.94 86 GLY A N 1
ATOM 693 C CA . GLY A 1 86 ? 2.49 -4.891 -10.758 1 95.94 86 GLY A CA 1
ATOM 694 C C . GLY A 1 86 ? 3.994 -4.945 -10.57 1 95.94 86 GLY A C 1
ATOM 695 O O . GLY A 1 86 ? 4.578 -6.031 -10.492 1 95.94 86 GLY A O 1
ATOM 696 N N . THR A 1 87 ? 4.582 -3.764 -10.617 1 95.88 87 THR A N 1
ATOM 697 C CA . THR A 1 87 ? 6.027 -3.619 -10.492 1 95.88 87 THR A CA 1
ATOM 698 C C . THR A 1 87 ? 6.383 -2.613 -9.406 1 95.88 87 THR A C 1
ATOM 700 O O . THR A 1 87 ? 5.758 -1.556 -9.297 1 95.88 87 THR A O 1
ATOM 703 N N . LEU A 1 88 ? 7.332 -3.004 -8.602 1 95.88 88 LEU A N 1
ATOM 704 C CA . LEU A 1 88 ? 7.867 -2.102 -7.59 1 95.88 88 LEU A CA 1
ATOM 705 C C . LEU A 1 88 ? 9.242 -1.584 -7.996 1 95.88 88 LEU A C 1
ATOM 707 O O . LEU A 1 88 ? 9.984 -2.266 -8.711 1 95.88 88 LEU A O 1
ATOM 711 N N . SER A 1 89 ? 9.531 -0.436 -7.594 1 93.88 89 SER A N 1
ATOM 712 C CA . SER A 1 89 ? 10.844 0.174 -7.805 1 93.88 89 SER A CA 1
ATOM 713 C C . SER A 1 89 ? 11.234 1.062 -6.629 1 93.88 89 SER A C 1
ATOM 715 O O . SER A 1 89 ? 10.461 1.217 -5.68 1 93.88 89 SER A O 1
ATOM 717 N N . LYS A 1 90 ? 12.461 1.536 -6.75 1 91.5 90 LYS A N 1
ATOM 718 C CA . LYS A 1 90 ? 12.945 2.447 -5.715 1 91.5 90 LYS A CA 1
ATOM 719 C C . LYS A 1 90 ? 12.031 3.66 -5.578 1 91.5 90 LYS A C 1
ATOM 721 O O . LYS A 1 90 ? 11.797 4.145 -4.469 1 91.5 90 LYS A O 1
ATOM 726 N N . ASP A 1 91 ? 11.445 4.137 -6.703 1 91.38 91 ASP A N 1
ATOM 727 C CA . ASP A 1 91 ? 10.648 5.363 -6.719 1 91.38 91 ASP A CA 1
ATOM 728 C C . ASP A 1 91 ? 9.164 5.059 -6.539 1 91.38 91 ASP A C 1
ATOM 730 O O . ASP A 1 91 ? 8.367 5.969 -6.316 1 91.38 91 ASP A O 1
ATOM 734 N N . ASN A 1 92 ? 8.773 3.838 -6.719 1 95.56 92 ASN A N 1
ATOM 735 C CA . ASN A 1 92 ? 7.406 3.357 -6.531 1 95.56 92 ASN A CA 1
ATOM 736 C C . ASN A 1 92 ? 7.371 2.08 -5.699 1 95.56 92 ASN A C 1
ATOM 738 O O . ASN A 1 92 ? 7.379 0.975 -6.246 1 95.56 92 ASN A O 1
ATOM 742 N N . ARG A 1 93 ? 7.152 2.277 -4.426 1 97.06 93 ARG A N 1
ATOM 743 C CA . ARG A 1 93 ? 7.422 1.198 -3.482 1 97.06 93 ARG A CA 1
ATOM 744 C C . ARG A 1 93 ? 6.145 0.451 -3.121 1 97.06 93 ARG A C 1
ATOM 746 O O . ARG A 1 93 ? 6.129 -0.354 -2.188 1 97.06 93 ARG A O 1
ATOM 753 N N . SER A 1 94 ? 5.082 0.729 -3.805 1 98.56 94 SER A N 1
ATOM 754 C CA . SER A 1 94 ? 3.844 0.014 -3.52 1 98.56 94 SER A CA 1
ATOM 755 C C . SER A 1 94 ? 3.039 -0.228 -4.789 1 98.56 94 SER A C 1
ATOM 757 O O . SER A 1 94 ? 3.174 0.512 -5.77 1 98.56 94 SER A O 1
ATOM 759 N N . VAL A 1 95 ? 2.293 -1.255 -4.773 1 98.12 95 VAL A N 1
ATOM 760 C CA . VAL A 1 95 ? 1.35 -1.621 -5.824 1 98.12 95 VAL A CA 1
ATOM 761 C C . VAL A 1 95 ? 0.021 -2.045 -5.203 1 98.12 95 VAL A C 1
ATOM 763 O O . VAL A 1 95 ? -0.017 -2.947 -4.363 1 98.12 95 VAL A O 1
ATOM 766 N N . CYS A 1 96 ? -0.998 -1.336 -5.566 1 98.5 96 CYS A N 1
ATOM 767 C CA . CYS A 1 96 ? -2.342 -1.721 -5.148 1 98.5 96 CYS A CA 1
ATOM 768 C C . CYS A 1 96 ? -3.162 -2.211 -6.336 1 98.5 96 CYS A C 1
ATOM 770 O O . CYS A 1 96 ? -3.502 -1.429 -7.227 1 98.5 96 CYS A O 1
ATOM 772 N N . TRP A 1 97 ? -3.475 -3.473 -6.344 1 97.12 97 TRP A N 1
ATOM 773 C CA . TRP A 1 97 ? -4.297 -4.055 -7.398 1 97.12 97 TRP A CA 1
ATOM 774 C C . TRP A 1 97 ? -5.719 -4.309 -6.902 1 97.12 97 TRP A C 1
ATOM 776 O O . TRP A 1 97 ? -5.914 -4.93 -5.855 1 97.12 97 TRP A O 1
ATOM 786 N N . GLN A 1 98 ? -6.605 -3.77 -7.449 1 94.69 98 GLN A N 1
ATOM 787 C CA . GLN A 1 98 ? -8.031 -4.023 -7.258 1 94.69 98 GLN A CA 1
ATOM 788 C C . GLN A 1 98 ? -8.742 -4.203 -8.594 1 94.69 98 GLN A C 1
ATOM 790 O O . GLN A 1 98 ? -8.539 -3.42 -9.523 1 94.69 98 GLN A O 1
ATOM 795 N N . GLY A 1 99 ? -9.438 -5.195 -8.742 1 87.81 99 GLY A N 1
ATOM 796 C CA . GLY A 1 99 ? -10.148 -5.379 -10 1 87.81 99 GLY A CA 1
ATOM 797 C C . GLY A 1 99 ? -10.906 -6.688 -10.07 1 87.81 99 GLY A C 1
ATOM 798 O O . GLY A 1 99 ? -11.164 -7.32 -9.047 1 87.81 99 GLY A O 1
ATOM 799 N N . THR A 1 100 ? -11.414 -6.898 -11.359 1 91.5 100 THR A N 1
ATOM 800 C CA . THR A 1 100 ? -12.086 -8.156 -11.648 1 91.5 100 THR A CA 1
ATOM 801 C C . THR A 1 100 ? -11.102 -9.18 -12.211 1 91.5 100 THR A C 1
ATOM 803 O O . THR A 1 100 ? -10.422 -8.914 -13.211 1 91.5 100 THR A O 1
ATOM 806 N N . TRP A 1 101 ? -11.023 -10.266 -11.5 1 94.06 101 TRP A N 1
ATOM 807 C CA . TRP A 1 101 ? -10.141 -11.328 -11.969 1 94.06 101 TRP A CA 1
ATOM 808 C C . TRP A 1 101 ? -10.688 -11.977 -13.234 1 94.06 101 TRP A C 1
ATOM 810 O O . TRP A 1 101 ? -11.906 -12.062 -13.422 1 94.06 101 TRP A O 1
ATOM 820 N N . ARG A 1 102 ? -9.789 -12.414 -14.07 1 94.94 102 ARG A N 1
ATOM 821 C CA . ARG A 1 102 ? -10.195 -13.242 -15.195 1 94.94 102 ARG A CA 1
ATOM 822 C C . ARG A 1 102 ? -10.969 -14.469 -14.727 1 94.94 102 ARG A C 1
ATOM 824 O O . ARG A 1 102 ? -10.688 -15.016 -13.656 1 94.94 102 ARG A O 1
ATOM 831 N N . GLU A 1 103 ? -11.812 -14.914 -15.562 1 95.56 103 GLU A N 1
ATOM 832 C CA . GLU A 1 103 ? -12.672 -16.047 -15.219 1 95.56 103 GLU A CA 1
ATOM 833 C C . GLU A 1 103 ? -11.852 -17.312 -14.969 1 95.56 103 GLU A C 1
ATOM 835 O O . GLU A 1 103 ? -12.148 -18.078 -14.055 1 95.56 103 GLU A O 1
ATOM 840 N N . ASP A 1 104 ? -10.906 -17.578 -15.875 1 95.44 104 ASP A N 1
ATOM 841 C CA . ASP A 1 104 ? -10.125 -18.797 -15.719 1 95.44 104 ASP A CA 1
ATOM 842 C C . ASP A 1 104 ? -9.344 -18.781 -14.406 1 95.44 104 ASP A C 1
ATOM 844 O O . ASP A 1 104 ? -9.18 -19.828 -13.766 1 95.44 104 ASP A O 1
ATOM 848 N N . LEU A 1 105 ? -8.867 -17.625 -13.953 1 95.38 105 LEU A N 1
ATOM 849 C CA . LEU A 1 105 ? -8.172 -17.5 -12.68 1 95.38 105 LEU A CA 1
ATOM 850 C C . LEU A 1 105 ? -9.125 -17.734 -11.516 1 95.38 105 LEU A C 1
ATOM 852 O O . LEU A 1 105 ? -8.766 -18.406 -10.539 1 95.38 105 LEU A O 1
ATOM 856 N N . GLN A 1 106 ? -10.32 -17.141 -11.633 1 96.06 106 GLN A N 1
ATOM 857 C CA . GLN A 1 106 ? -11.32 -17.328 -10.594 1 96.06 106 GLN A CA 1
ATOM 858 C C . GLN A 1 106 ? -11.688 -18.797 -10.43 1 96.06 106 GLN A C 1
ATOM 860 O O . GLN A 1 106 ? -11.75 -19.312 -9.312 1 96.06 106 GLN A O 1
ATOM 865 N N . VAL A 1 107 ? -11.945 -19.469 -11.57 1 96.12 107 VAL A N 1
ATOM 866 C CA . VAL A 1 107 ? -12.32 -20.875 -11.539 1 96.12 107 VAL A CA 1
ATOM 867 C C . VAL A 1 107 ? -11.18 -21.703 -10.953 1 96.12 107 VAL A C 1
ATOM 869 O O . VAL A 1 107 ? -11.398 -22.531 -10.062 1 96.12 107 VAL A O 1
ATOM 872 N N . ARG A 1 108 ? -10.016 -21.484 -11.461 1 96 108 ARG A N 1
ATOM 873 C CA . ARG A 1 108 ? -8.859 -22.203 -10.945 1 96 108 ARG A CA 1
ATOM 874 C C . ARG A 1 108 ? -8.68 -21.953 -9.453 1 96 108 ARG A C 1
ATOM 876 O O . ARG A 1 108 ? -8.383 -22.891 -8.695 1 96 108 ARG A O 1
ATOM 883 N N . GLY A 1 109 ? -8.766 -20.688 -8.984 1 96.25 109 GLY A N 1
ATOM 884 C CA . GLY A 1 109 ? -8.664 -20.344 -7.57 1 96.25 109 GLY A CA 1
ATOM 885 C C . GLY A 1 109 ? -9.688 -21.078 -6.711 1 96.25 109 GLY A C 1
ATOM 886 O O . GLY A 1 109 ? -9.375 -21.516 -5.605 1 96.25 109 GLY A O 1
ATOM 887 N N . MET A 1 110 ? -10.859 -21.156 -7.238 1 96.69 110 MET A N 1
ATOM 888 C CA . MET A 1 110 ? -11.914 -21.859 -6.5 1 96.69 110 MET A CA 1
ATOM 889 C C . MET A 1 110 ? -11.594 -23.344 -6.379 1 96.69 110 MET A C 1
ATOM 891 O O . MET A 1 110 ? -11.742 -23.922 -5.305 1 96.69 110 MET A O 1
ATOM 895 N N . LEU A 1 111 ? -11.211 -24 -7.488 1 96.12 111 LEU A N 1
ATOM 896 C CA . LEU A 1 111 ? -10.867 -25.422 -7.488 1 96.12 111 LEU A CA 1
ATOM 897 C C . LEU A 1 111 ? -9.719 -25.703 -6.527 1 96.12 111 LEU A C 1
ATOM 899 O O . LEU A 1 111 ? -9.781 -26.656 -5.742 1 96.12 111 LEU A O 1
ATOM 903 N N . MET A 1 112 ? -8.703 -24.906 -6.551 1 95.81 112 MET A N 1
ATOM 904 C CA . MET A 1 112 ? -7.559 -25.047 -5.652 1 95.81 112 MET A CA 1
ATOM 905 C C . MET A 1 112 ? -7.984 -24.875 -4.199 1 95.81 112 MET A C 1
ATOM 907 O O . MET A 1 112 ? -7.527 -25.594 -3.318 1 95.81 112 MET A O 1
ATOM 911 N N . SER A 1 113 ? -8.805 -23.875 -3.982 1 96.69 113 SER A N 1
ATOM 912 C CA . SER A 1 113 ? -9.297 -23.609 -2.633 1 96.69 113 SER A CA 1
ATOM 913 C C . SER A 1 113 ? -10 -24.828 -2.059 1 96.69 113 SER A C 1
ATOM 915 O O . SER A 1 113 ? -9.859 -25.141 -0.872 1 96.69 113 SER A O 1
ATOM 917 N N . GLU A 1 114 ? -10.781 -25.531 -2.805 1 97.19 114 GLU A N 1
ATOM 918 C CA . GLU A 1 114 ? -11.5 -26.734 -2.385 1 97.19 114 GLU A CA 1
ATOM 919 C C . GLU A 1 114 ? -10.531 -27.828 -1.975 1 97.19 114 GLU A C 1
ATOM 921 O O . GLU A 1 114 ? -10.875 -28.688 -1.155 1 97.19 114 GLU A O 1
ATOM 926 N N . GLU A 1 115 ? -9.398 -27.844 -2.51 1 96.44 115 GLU A N 1
ATOM 927 C CA . GLU A 1 115 ? -8.367 -28.828 -2.186 1 96.44 115 GLU A CA 1
ATOM 928 C C . GLU A 1 115 ? -7.504 -28.359 -1.019 1 96.44 115 GLU A C 1
ATOM 930 O O . GLU A 1 115 ? -6.555 -29.047 -0.629 1 96.44 115 GLU A O 1
ATOM 935 N N . GLY A 1 116 ? -7.75 -27.109 -0.486 1 95.88 116 GLY A N 1
ATOM 936 C CA . GLY A 1 116 ? -6.996 -26.562 0.632 1 95.88 116 GLY A CA 1
ATOM 937 C C . GLY A 1 116 ? -5.684 -25.938 0.214 1 95.88 116 GLY A C 1
ATOM 938 O O . GLY A 1 116 ? -4.758 -25.812 1.02 1 95.88 116 GLY A O 1
ATOM 939 N N . LEU A 1 117 ? -5.547 -25.578 -1.035 1 96.44 117 LEU A N 1
ATOM 940 C CA . LEU A 1 117 ? -4.316 -25 -1.564 1 96.44 117 LEU A CA 1
ATOM 941 C C . LEU A 1 117 ? -4.406 -23.469 -1.606 1 96.44 117 LEU A C 1
ATOM 943 O O . LEU A 1 117 ? -5.477 -22.906 -1.394 1 96.44 117 LEU A O 1
ATOM 947 N N . THR A 1 118 ? -3.318 -22.828 -1.814 1 96.75 118 THR A N 1
ATOM 948 C CA . THR A 1 118 ? -3.201 -21.391 -1.947 1 96.75 118 THR A CA 1
ATOM 949 C C . THR A 1 118 ? -2.59 -21.016 -3.295 1 96.75 118 THR A C 1
ATOM 951 O O . THR A 1 118 ? -2.061 -21.875 -4 1 96.75 118 THR A O 1
ATOM 954 N N . GLY A 1 119 ? -2.809 -19.734 -3.654 1 96.44 119 GLY A N 1
ATOM 955 C CA . GLY A 1 119 ? -1.979 -19.188 -4.723 1 96.44 119 GLY A CA 1
ATOM 956 C C . GLY A 1 119 ? -0.567 -18.859 -4.273 1 96.44 119 GLY A C 1
ATOM 957 O O . GLY A 1 119 ? -0.275 -18.859 -3.076 1 96.44 119 GLY A O 1
ATOM 958 N N . LEU A 1 120 ? 0.291 -18.719 -5.316 1 96.19 120 LEU A N 1
ATOM 959 C CA . LEU A 1 120 ? 1.68 -18.375 -5.027 1 96.19 120 LEU A CA 1
ATOM 960 C C . LEU A 1 120 ? 2.023 -17 -5.559 1 96.19 120 LEU A C 1
ATOM 962 O O . LEU A 1 120 ? 1.946 -16.75 -6.766 1 96.19 120 LEU A O 1
ATOM 966 N N . LEU A 1 121 ? 2.295 -16.062 -4.66 1 97.19 121 LEU A N 1
ATOM 967 C CA . LEU A 1 121 ? 2.807 -14.742 -5.02 1 97.19 121 LEU A CA 1
ATOM 968 C C . LEU A 1 121 ? 4.324 -14.766 -5.156 1 97.19 121 LEU A C 1
ATOM 970 O O . LEU A 1 121 ? 5.031 -15.164 -4.223 1 97.19 121 LEU A O 1
ATOM 974 N N . VAL A 1 122 ? 4.832 -14.406 -6.328 1 95.5 122 VAL A N 1
ATOM 975 C CA . VAL A 1 122 ? 6.27 -14.383 -6.586 1 95.5 122 VAL A CA 1
ATOM 976 C C . VAL A 1 122 ? 6.699 -12.984 -7.008 1 95.5 122 VAL A C 1
ATOM 978 O O . VAL A 1 122 ? 6.113 -12.398 -7.922 1 95.5 122 VAL A O 1
ATOM 981 N N . ILE A 1 123 ? 7.605 -12.414 -6.281 1 95 123 ILE A N 1
ATOM 982 C CA . ILE A 1 123 ? 8.18 -11.117 -6.613 1 95 123 ILE A CA 1
ATOM 983 C C . ILE A 1 123 ? 9.648 -11.289 -7 1 95 123 ILE A C 1
ATOM 985 O O . ILE A 1 123 ? 10.461 -11.758 -6.195 1 95 123 ILE A O 1
ATOM 989 N N . THR A 1 124 ? 9.969 -10.93 -8.188 1 91.94 124 THR A N 1
ATOM 990 C CA . THR A 1 124 ? 11.297 -11.195 -8.734 1 91.94 124 THR A CA 1
ATOM 991 C C . THR A 1 124 ? 11.953 -9.898 -9.195 1 91.94 124 THR A C 1
ATOM 993 O O . THR A 1 124 ? 11.312 -9.062 -9.836 1 91.94 124 THR A O 1
ATOM 996 N N . PRO A 1 125 ? 13.234 -9.727 -8.828 1 87.94 125 PRO A N 1
ATOM 997 C CA . PRO A 1 125 ? 13.953 -8.578 -9.398 1 87.94 125 PRO A CA 1
ATOM 998 C C . PRO A 1 125 ? 14.062 -8.648 -10.914 1 87.94 125 PRO A C 1
ATOM 1000 O O . PRO A 1 125 ? 14.266 -9.727 -11.477 1 87.94 125 PRO A O 1
ATOM 1003 N N . GLY A 1 126 ? 13.711 -7.449 -11.539 1 81.19 126 GLY A N 1
ATOM 1004 C CA . GLY A 1 126 ? 13.852 -7.395 -12.984 1 81.19 126 GLY A CA 1
ATOM 1005 C C . GLY A 1 126 ? 15.289 -7.492 -13.453 1 81.19 126 GLY A C 1
ATOM 1006 O O . GLY A 1 126 ? 16.203 -7.145 -12.711 1 81.19 126 GLY A O 1
ATOM 1007 N N . LYS A 1 127 ? 15.422 -8.188 -14.633 1 68.38 127 LYS A N 1
ATOM 1008 C CA . LYS A 1 127 ? 16.734 -8.211 -15.258 1 68.38 127 LYS A CA 1
ATOM 1009 C C . LYS A 1 127 ? 17.141 -6.816 -15.742 1 68.38 127 LYS A C 1
ATOM 1011 O O . LYS A 1 127 ? 16.281 -6.023 -16.141 1 68.38 127 LYS A O 1
ATOM 1016 N N . PRO A 1 128 ? 18.344 -6.344 -15.398 1 61.28 128 PRO A N 1
ATOM 1017 C CA . PRO A 1 128 ? 18.797 -5.051 -15.93 1 61.28 128 PRO A CA 1
ATOM 1018 C C . PRO A 1 128 ? 18.516 -4.898 -17.422 1 61.28 128 PRO A C 1
ATOM 1020 O O . PRO A 1 128 ? 18.5 -5.891 -18.156 1 61.28 128 PRO A O 1
ATOM 1023 N N . ASP A 1 129 ? 17.75 -3.809 -17.781 1 56.62 129 ASP A N 1
ATOM 1024 C CA . ASP A 1 129 ? 17.672 -3.551 -19.219 1 56.62 129 ASP A CA 1
ATOM 1025 C C . ASP A 1 129 ? 19.031 -3.666 -19.875 1 56.62 129 ASP A C 1
ATOM 1027 O O . ASP A 1 129 ? 20.031 -3.166 -19.344 1 56.62 129 ASP A O 1
ATOM 1031 N N . ARG A 1 130 ? 19.391 -4.82 -20.625 1 44.31 130 ARG A N 1
ATOM 1032 C CA . ARG A 1 130 ? 20.594 -4.852 -21.453 1 44.31 130 ARG A CA 1
ATOM 1033 C C . ARG A 1 130 ? 20.719 -3.578 -22.281 1 44.31 130 ARG A C 1
ATOM 1035 O O . ARG A 1 130 ? 19.766 -3.162 -22.938 1 44.31 130 ARG A O 1
ATOM 1042 N N . GLU A 1 131 ? 21.219 -2.434 -21.891 1 42.06 131 GLU A N 1
ATOM 1043 C CA . GLU A 1 131 ? 21.75 -1.57 -22.938 1 42.06 131 GLU A CA 1
ATOM 1044 C C . GLU A 1 131 ? 22.516 -2.377 -23.984 1 42.06 131 GLU A C 1
ATOM 1046 O O . GLU A 1 131 ? 23.5 -3.043 -23.656 1 42.06 131 GLU A O 1
ATOM 1051 N N . GLY A 1 132 ? 21.859 -3.119 -24.891 1 31.34 132 GLY A N 1
ATOM 1052 C CA . GLY A 1 132 ? 22.578 -3.182 -26.156 1 31.34 132 GLY A CA 1
ATOM 1053 C C . GLY A 1 132 ? 22.844 -1.814 -26.766 1 31.34 132 GLY A C 1
ATOM 1054 O O . GLY A 1 132 ? 22.156 -0.841 -26.438 1 31.34 132 GLY A O 1
ATOM 1055 N N . MET B 1 1 ? -21.219 -1.042 -7.133 1 59.69 1 MET B N 1
ATOM 1056 C CA . MET B 1 1 ? -19.859 -0.482 -7.168 1 59.69 1 MET 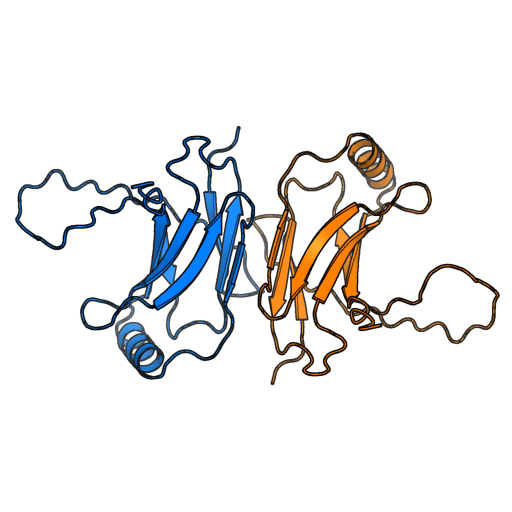B CA 1
ATOM 1057 C C . MET B 1 1 ? -19.531 0.199 -5.848 1 59.69 1 MET B C 1
ATOM 1059 O O . MET B 1 1 ? -20.375 0.838 -5.234 1 59.69 1 MET B O 1
ATOM 1063 N N . GLU B 1 2 ? -18.5 -0.31 -5.102 1 82.25 2 GLU B N 1
ATOM 1064 C CA . GLU B 1 2 ? -18.219 0.171 -3.754 1 82.25 2 GLU B CA 1
ATOM 1065 C C . GLU B 1 2 ? -17.609 1.57 -3.785 1 82.25 2 GLU B C 1
ATOM 1067 O O . GLU B 1 2 ? -16.844 1.9 -4.695 1 82.25 2 GLU B O 1
ATOM 1072 N N . ASN B 1 3 ? -18.109 2.5 -2.951 1 90.31 3 ASN B N 1
ATOM 1073 C CA . ASN B 1 3 ? -17.594 3.855 -2.797 1 90.31 3 ASN B CA 1
ATOM 1074 C C . ASN B 1 3 ? -16.078 3.854 -2.557 1 90.31 3 ASN B C 1
ATOM 1076 O O . ASN B 1 3 ? -15.539 2.895 -2.008 1 90.31 3 ASN B O 1
ATOM 1080 N N . LEU B 1 4 ? -15.484 4.957 -3.068 1 92.81 4 LEU B N 1
ATOM 1081 C CA . LEU B 1 4 ? -14.047 5.113 -2.877 1 92.81 4 LEU B CA 1
ATOM 1082 C C . LEU B 1 4 ? -13.711 5.27 -1.398 1 92.81 4 LEU B C 1
ATOM 1084 O O . LEU B 1 4 ? -14.297 6.102 -0.707 1 92.81 4 LEU B O 1
ATOM 1088 N N . LYS B 1 5 ? -12.852 4.453 -0.927 1 96.12 5 LYS B N 1
ATOM 1089 C CA . LYS B 1 5 ? -12.336 4.531 0.438 1 96.12 5 LYS B CA 1
ATOM 1090 C C . LYS B 1 5 ? -10.82 4.676 0.447 1 96.12 5 LYS B C 1
ATOM 1092 O O . LYS B 1 5 ? -10.125 4.062 -0.366 1 96.12 5 LYS B O 1
ATOM 1097 N N . LEU B 1 6 ? -10.352 5.473 1.31 1 97.5 6 LEU B N 1
ATOM 1098 C CA . LEU B 1 6 ? -8.914 5.633 1.497 1 97.5 6 LEU B CA 1
ATOM 1099 C C . LEU B 1 6 ? -8.469 5.07 2.844 1 97.5 6 LEU B C 1
ATOM 1101 O O . LEU B 1 6 ? -9.188 5.203 3.84 1 97.5 6 LEU B O 1
ATOM 1105 N N . TYR B 1 7 ? -7.301 4.477 2.838 1 98.69 7 TYR B N 1
ATOM 1106 C CA . TYR B 1 7 ? -6.711 3.885 4.035 1 98.69 7 TYR B CA 1
ATOM 1107 C C . TYR B 1 7 ? -5.277 4.363 4.23 1 98.69 7 TYR B C 1
ATOM 1109 O O . TYR B 1 7 ? -4.613 4.762 3.271 1 98.69 7 TYR B O 1
ATOM 1117 N N . VAL B 1 8 ? -4.801 4.273 5.441 1 98.75 8 VAL B N 1
ATOM 1118 C CA . VAL B 1 8 ? -3.414 4.59 5.762 1 98.75 8 VAL B CA 1
ATOM 1119 C C . VAL B 1 8 ? -2.857 3.553 6.734 1 98.75 8 VAL B C 1
ATOM 1121 O O . VAL B 1 8 ? -3.582 3.045 7.594 1 98.75 8 VAL B O 1
ATOM 1124 N N . LEU B 1 9 ? -1.651 3.182 6.566 1 98.69 9 LEU B N 1
ATOM 1125 C CA . LEU B 1 9 ? -0.9 2.27 7.422 1 98.69 9 LEU B CA 1
ATOM 1126 C C . LEU B 1 9 ? 0.395 2.916 7.902 1 98.69 9 LEU B C 1
ATOM 1128 O O . LEU B 1 9 ? 1.149 3.475 7.102 1 98.69 9 LEU B O 1
ATOM 1132 N N . PHE B 1 10 ? 0.665 2.84 9.266 1 98.19 10 PHE B N 1
ATOM 1133 C CA . PHE B 1 10 ? 1.863 3.443 9.836 1 98.19 10 PHE B CA 1
ATOM 1134 C C . PHE B 1 10 ? 2.787 2.375 10.414 1 98.19 10 PHE B C 1
ATOM 1136 O O . PHE B 1 10 ? 3.9 2.68 10.844 1 98.19 10 PHE B O 1
ATOM 1143 N N . SER B 1 11 ? 2.295 1.139 10.477 1 97.38 11 SER B N 1
ATOM 1144 C CA . SER B 1 11 ? 3.047 0.032 11.062 1 97.38 11 SER B CA 1
ATOM 1145 C C . SER B 1 11 ? 2.727 -1.284 10.359 1 97.38 11 SER B C 1
ATOM 1147 O O . SER B 1 11 ? 1.644 -1.443 9.789 1 97.38 11 SER B O 1
ATOM 1149 N N . THR B 1 12 ? 3.615 -2.199 10.375 1 97.94 12 THR B N 1
ATOM 1150 C CA . THR B 1 12 ? 3.391 -3.5 9.75 1 97.94 12 THR B CA 1
ATOM 1151 C C . THR B 1 12 ? 2.725 -4.461 10.734 1 97.94 12 THR B C 1
ATOM 1153 O O . THR B 1 12 ? 2.436 -5.609 10.391 1 97.94 12 THR B O 1
ATOM 1156 N N . ASP B 1 13 ? 2.418 -4.008 11.961 1 97.62 13 ASP B N 1
ATOM 1157 C CA . ASP B 1 13 ? 1.887 -4.895 12.992 1 97.62 13 ASP B CA 1
ATOM 1158 C C . ASP B 1 13 ? 0.386 -4.684 13.18 1 97.62 13 ASP B C 1
ATOM 1160 O O . ASP B 1 13 ? -0.235 -5.324 14.031 1 97.62 13 ASP B O 1
ATOM 1164 N N . GLY B 1 14 ? -0.19 -3.824 12.461 1 96.88 14 GLY B N 1
ATOM 1165 C CA . GLY B 1 14 ? -1.606 -3.525 12.594 1 96.88 14 GLY B CA 1
ATOM 1166 C C . GLY B 1 14 ? -2.316 -3.369 11.266 1 96.88 14 GLY B C 1
ATOM 1167 O O . GLY B 1 14 ? -1.67 -3.289 10.219 1 96.88 14 GLY B O 1
ATOM 1168 N N . ALA B 1 15 ? -3.621 -3.26 11.398 1 98.44 15 ALA B N 1
ATOM 1169 C CA . ALA B 1 15 ? -4.453 -3.088 10.211 1 98.44 15 ALA B CA 1
ATOM 1170 C C . ALA B 1 15 ? -4.438 -1.637 9.734 1 98.44 15 ALA B C 1
ATOM 1172 O O . ALA B 1 15 ? -4.16 -0.724 10.516 1 98.44 15 ALA B O 1
ATOM 1173 N N . PRO B 1 16 ? -4.609 -1.435 8.422 1 98.44 16 PRO B N 1
ATOM 1174 C CA . PRO B 1 16 ? -4.773 -0.056 7.953 1 98.44 16 PRO B CA 1
ATOM 1175 C C . PRO B 1 16 ? -5.984 0.636 8.57 1 98.44 16 PRO B C 1
ATOM 1177 O O . PRO B 1 16 ? -6.93 -0.032 9 1 98.44 16 PRO B O 1
ATOM 1180 N N . GLN B 1 17 ? -5.914 1.901 8.68 1 98.31 17 GLN B N 1
ATOM 1181 C CA . GLN B 1 17 ? -7.016 2.727 9.164 1 98.31 17 GLN B CA 1
ATOM 1182 C C . GLN B 1 17 ? -7.723 3.43 8.008 1 98.31 17 GLN B C 1
ATOM 1184 O O . GLN B 1 17 ? -7.07 4.008 7.133 1 98.31 17 GLN B O 1
ATOM 1189 N N . GLU B 1 18 ? -8.992 3.299 8.008 1 98.25 18 GLU B N 1
ATOM 1190 C CA . GLU B 1 18 ? -9.742 4.059 7.016 1 98.25 18 GLU B CA 1
ATOM 1191 C C . GLU B 1 18 ? -9.656 5.559 7.285 1 98.25 18 GLU B C 1
ATOM 1193 O O . GLU B 1 18 ? -9.75 5.992 8.438 1 98.25 18 GLU B O 1
ATOM 1198 N N . ILE B 1 19 ? -9.453 6.34 6.273 1 97.94 19 ILE B N 1
ATOM 1199 C CA . ILE B 1 19 ? -9.438 7.793 6.363 1 97.94 19 ILE B CA 1
ATOM 1200 C C . ILE B 1 19 ? -10.805 8.352 5.996 1 97.94 19 ILE B C 1
ATOM 1202 O O . ILE B 1 19 ? -11.227 8.266 4.84 1 97.94 19 ILE B O 1
ATOM 1206 N N . PRO B 1 20 ? -11.5 8.992 6.879 1 95.81 20 PRO B N 1
ATOM 1207 C CA . PRO B 1 20 ? -12.859 9.469 6.602 1 95.81 20 PRO B CA 1
ATOM 1208 C C . PRO B 1 20 ? -12.867 10.703 5.695 1 95.81 20 PRO B C 1
ATOM 1210 O O . PRO B 1 20 ? -11.906 11.477 5.688 1 95.81 20 PRO B O 1
ATOM 1213 N N . PHE B 1 21 ? -13.914 10.758 4.949 1 90.81 21 PHE B N 1
ATOM 1214 C CA . PHE B 1 21 ? -14.156 11.977 4.191 1 90.81 21 PHE B CA 1
ATOM 1215 C C . PHE B 1 21 ? -14.641 13.094 5.105 1 90.81 21 PHE B C 1
ATOM 1217 O O . PHE B 1 21 ? -15.555 12.891 5.91 1 90.81 21 PHE B O 1
ATOM 1224 N N . ALA B 1 22 ? -13.969 14.133 5.188 1 85.94 22 ALA B N 1
ATOM 1225 C CA . ALA B 1 22 ? -14.344 15.289 5.996 1 85.94 22 ALA B CA 1
ATOM 1226 C C . ALA B 1 22 ? -15.086 16.328 5.156 1 85.94 22 ALA B C 1
ATOM 1228 O O . ALA B 1 22 ? -14.602 16.734 4.098 1 85.94 22 ALA B O 1
ATOM 1229 N N . ALA B 1 23 ? -16.453 16.281 5.371 1 71.19 23 ALA B N 1
ATOM 1230 C CA . ALA B 1 23 ? -17.25 17.281 4.672 1 71.19 23 ALA B CA 1
ATOM 1231 C C . ALA B 1 23 ? -17.141 18.641 5.352 1 71.19 23 ALA B C 1
ATOM 1233 O O . ALA B 1 23 ? -16.969 18.719 6.57 1 71.19 23 ALA B O 1
ATOM 1234 N N . SER B 1 24 ? -16.781 19.641 4.836 1 56.66 24 SER B N 1
ATOM 1235 C CA . SER B 1 24 ? -16.828 20.984 5.426 1 56.66 24 SER B CA 1
ATOM 1236 C C . SER B 1 24 ? -18.219 21.328 5.945 1 56.66 24 SER B C 1
ATOM 1238 O O . SER B 1 24 ? -19.203 21.141 5.238 1 56.66 24 SER B O 1
ATOM 1240 N N . ASP B 1 25 ? -18.797 21 7.164 1 45.69 25 ASP B N 1
ATOM 1241 C CA . ASP B 1 25 ? -20.031 21.594 7.68 1 45.69 25 ASP B CA 1
ATOM 1242 C C . ASP B 1 25 ? -20.078 23.094 7.402 1 45.69 25 ASP B C 1
ATOM 1244 O O . ASP B 1 25 ? -20.953 23.797 7.922 1 45.69 25 ASP B O 1
ATOM 1248 N N . GLU B 1 26 ? -19.156 23.875 7.496 1 46.81 26 GLU B N 1
ATOM 1249 C CA . GLU B 1 26 ? -19.328 25.281 7.82 1 46.81 26 GLU B CA 1
ATOM 1250 C C . GLU B 1 26 ? -20.328 25.953 6.887 1 46.81 26 GLU B C 1
ATOM 1252 O O . GLU B 1 26 ? -20.062 26.109 5.691 1 46.81 26 GLU B O 1
ATOM 1257 N N . ALA B 1 27 ? -21.672 26.016 7.113 1 40.47 27 ALA B N 1
ATOM 1258 C CA . ALA B 1 27 ? -22.562 27.141 6.898 1 40.47 27 ALA B CA 1
ATOM 1259 C C . ALA B 1 27 ? -21.953 28.438 7.406 1 40.47 27 ALA B C 1
ATOM 1261 O O . ALA B 1 27 ? -22.562 29.516 7.301 1 40.47 27 ALA B O 1
ATOM 1262 N N . ASP B 1 28 ? -21.453 28.641 8.711 1 41.91 28 ASP B N 1
ATOM 1263 C CA . ASP B 1 28 ? -21.266 30 9.219 1 41.91 28 ASP B CA 1
ATOM 1264 C C . ASP B 1 28 ? -20.484 30.859 8.219 1 41.91 28 ASP B C 1
ATOM 1266 O O . ASP B 1 28 ? -19.609 30.359 7.516 1 41.91 28 ASP B O 1
ATOM 1270 N N . HIS B 1 29 ? -20.984 32.312 8.086 1 35.56 29 HIS B N 1
ATOM 1271 C CA . HIS B 1 29 ? -20.641 33.531 7.371 1 35.56 29 HIS B CA 1
ATOM 1272 C C . HIS B 1 29 ? -19.141 33.75 7.371 1 35.56 29 HIS B C 1
ATOM 1274 O O . HIS B 1 29 ? -18.656 34.75 6.836 1 35.56 29 HIS B O 1
ATOM 1280 N N . PHE B 1 30 ? -18.484 33.812 8.672 1 34.81 30 PHE B N 1
ATOM 1281 C CA . PHE B 1 30 ? -17.375 34.75 8.742 1 34.81 30 PHE B CA 1
ATOM 1282 C C . PHE B 1 30 ? -16.422 34.531 7.582 1 34.81 30 PHE B C 1
ATOM 1284 O O . PHE B 1 30 ? -16.375 33.469 6.988 1 34.81 30 PHE B O 1
ATOM 1291 N N . HIS B 1 31 ? -15.336 35.625 7.227 1 35.09 31 HIS B N 1
ATOM 1292 C CA . HIS B 1 31 ? -14.266 36.094 6.34 1 35.09 31 HIS B CA 1
ATOM 1293 C C . HIS B 1 31 ? -13.188 35 6.195 1 35.09 31 HIS B C 1
ATOM 1295 O O . HIS B 1 31 ? -12.062 35.281 5.789 1 35.09 31 HIS B O 1
ATOM 1301 N N . ILE B 1 32 ? -13.172 33.969 6.949 1 34.59 32 ILE B N 1
ATOM 1302 C CA . ILE B 1 32 ? -11.898 33.375 6.555 1 34.59 32 ILE B CA 1
ATOM 1303 C C . ILE B 1 32 ? -11.773 33.375 5.031 1 34.59 32 ILE B C 1
ATOM 1305 O O . ILE B 1 32 ? -12.547 32.719 4.348 1 34.59 32 ILE B O 1
ATOM 1309 N N . GLU B 1 33 ? -11.469 34.406 4.176 1 37.22 33 GLU B N 1
ATOM 1310 C CA . GLU B 1 33 ? -10.727 34.531 2.928 1 37.22 33 GLU B CA 1
ATOM 1311 C C . GLU B 1 33 ? -10.062 33.219 2.533 1 37.22 33 GLU B C 1
ATOM 1313 O O . GLU B 1 33 ? -10.039 32.844 1.356 1 37.22 33 GLU B O 1
ATOM 1318 N N . SER B 1 34 ? -8.844 33.062 3.162 1 37.16 34 SER B N 1
ATOM 1319 C CA . SER B 1 34 ? -7.867 32.25 2.436 1 37.16 34 SER B CA 1
ATOM 1320 C C . SER B 1 34 ? -8.422 30.859 2.105 1 37.16 34 SER B C 1
ATOM 1322 O O . SER B 1 34 ? -8.305 30.391 0.974 1 37.16 34 SER B O 1
ATOM 1324 N N . SER B 1 35 ? -8.305 29.781 3.191 1 41.09 35 SER B N 1
ATOM 1325 C CA . SER B 1 35 ? -7.965 28.406 2.861 1 41.09 35 SER B CA 1
ATOM 1326 C C . SER B 1 35 ? -9.133 27.688 2.195 1 41.09 35 SER B C 1
ATOM 1328 O O . SER B 1 35 ? -10.281 27.828 2.623 1 41.09 35 SER B O 1
ATOM 1330 N N . ARG B 1 36 ? -9.289 27.344 0.963 1 40 36 ARG B N 1
ATOM 1331 C CA . ARG B 1 36 ? -9.969 26.422 0.061 1 40 36 ARG B CA 1
ATOM 1332 C C . ARG B 1 36 ? -10.609 25.281 0.834 1 40 36 ARG B C 1
ATOM 1334 O O . ARG B 1 36 ? -9.93 24.562 1.573 1 40 36 ARG B O 1
ATOM 1341 N N . GLU B 1 37 ? -11.75 25.344 1.348 1 48.25 37 GLU B N 1
ATOM 1342 C CA . GLU B 1 37 ? -12.633 24.281 1.853 1 48.25 37 GLU B CA 1
ATOM 1343 C C . GLU B 1 37 ? -12.328 22.953 1.187 1 48.25 37 GLU B C 1
ATOM 1345 O O . GLU B 1 37 ? -12.93 22.609 0.168 1 48.25 37 GLU B O 1
ATOM 1350 N N . GLN B 1 38 ? -11.172 22.828 0.706 1 52.88 38 GLN B N 1
ATOM 1351 C CA . GLN B 1 38 ? -10.953 21.562 -0.008 1 52.88 38 GLN B CA 1
ATOM 1352 C C . GLN B 1 38 ? -11.477 20.375 0.796 1 52.88 38 GLN B C 1
ATOM 1354 O O . GLN B 1 38 ? -11.07 20.172 1.943 1 52.88 38 GLN B O 1
ATOM 1359 N N . HIS B 1 39 ? -12.727 19.859 0.443 1 68.75 39 HIS B N 1
ATOM 1360 C CA . HIS B 1 39 ? -13.336 18.562 0.768 1 68.75 39 HIS B CA 1
ATOM 1361 C C . HIS B 1 39 ? -12.406 17.406 0.405 1 68.75 39 HIS B C 1
ATOM 1363 O O . HIS B 1 39 ? -11.773 17.422 -0.655 1 68.75 39 HIS B O 1
ATOM 1369 N N . GLY B 1 40 ? -11.945 16.891 1.36 1 88.12 40 GLY B N 1
ATOM 1370 C CA . GLY B 1 40 ? -11.164 15.68 1.116 1 88.12 40 GLY B CA 1
ATOM 1371 C C . GLY B 1 40 ? -11.164 14.727 2.295 1 88.12 40 GLY B C 1
ATOM 1372 O O . GLY B 1 40 ? -12.094 14.727 3.105 1 88.12 40 GLY B O 1
ATOM 1373 N N . PHE B 1 41 ? -10.367 13.852 2.221 1 94.56 41 PHE B N 1
ATOM 1374 C CA . PHE B 1 41 ? -10.188 12.883 3.295 1 94.56 41 PHE B CA 1
ATOM 1375 C C . PHE B 1 41 ? -9.234 13.422 4.352 1 94.56 41 PHE B C 1
ATOM 1377 O O . PHE B 1 41 ? -8.227 14.055 4.023 1 94.56 41 PHE B O 1
ATOM 1384 N N . GLU B 1 42 ? -9.586 13.172 5.605 1 96 42 GLU B N 1
ATOM 1385 C CA . GLU B 1 42 ? -8.727 13.625 6.699 1 96 42 GLU B CA 1
ATOM 1386 C C . GLU B 1 42 ? -8.539 12.523 7.742 1 96 42 GLU B C 1
ATOM 1388 O O . GLU B 1 42 ? -9.5 11.844 8.117 1 96 42 GLU B O 1
ATOM 1393 N N . GLY B 1 43 ? -7.285 12.359 8.117 1 96.38 43 GLY B N 1
ATOM 1394 C CA . GLY B 1 43 ? -6.93 11.43 9.172 1 96.38 43 GLY B CA 1
ATOM 1395 C C . GLY B 1 43 ? -5.816 11.938 10.07 1 96.38 43 GLY B C 1
ATOM 1396 O O . GLY B 1 43 ? -5.254 13 9.828 1 96.38 43 GLY B O 1
ATOM 1397 N N . THR B 1 44 ? -5.535 11.164 11.102 1 97.19 44 THR B N 1
ATOM 1398 C CA . THR B 1 44 ? -4.488 11.555 12.039 1 97.19 44 THR B CA 1
ATOM 1399 C C . THR B 1 44 ? -3.18 10.836 11.719 1 97.19 44 THR B C 1
ATOM 1401 O O . THR B 1 44 ? -3.188 9.703 11.242 1 97.19 44 THR B O 1
ATOM 1404 N N . VAL B 1 45 ? -2.117 11.492 11.93 1 97.88 45 VAL B N 1
ATOM 1405 C CA . VAL B 1 45 ? -0.782 10.906 11.859 1 97.88 45 VAL B CA 1
ATOM 1406 C C . VAL B 1 45 ? -0.182 10.82 13.266 1 97.88 45 VAL B C 1
ATOM 1408 O O . VAL B 1 45 ? -0.087 11.828 13.969 1 97.88 45 VAL B O 1
ATOM 1411 N N . PRO B 1 46 ? 0.212 9.586 13.633 1 97.62 46 PRO B N 1
ATOM 1412 C CA . PRO B 1 46 ? 0.844 9.5 14.953 1 97.62 46 PRO B CA 1
ATOM 1413 C C . PRO B 1 46 ? 2.156 10.273 15.031 1 97.62 46 PRO B C 1
ATOM 1415 O O . PRO B 1 46 ? 2.865 10.398 14.031 1 97.62 46 PRO B O 1
ATOM 1418 N N . LEU B 1 47 ? 2.418 10.789 16.25 1 96.88 47 LEU B N 1
ATOM 1419 C CA . LEU B 1 47 ? 3.678 11.477 16.531 1 96.88 47 LEU B CA 1
ATOM 1420 C C . LEU B 1 47 ? 4.398 10.82 17.703 1 96.88 47 LEU B C 1
ATOM 1422 O O . LEU B 1 47 ? 3.758 10.289 18.609 1 96.88 47 LEU B O 1
ATOM 1426 N N . PRO B 1 48 ? 5.781 10.852 17.844 1 95.31 48 PRO B N 1
ATOM 1427 C CA . PRO B 1 48 ? 6.594 11.461 16.797 1 95.31 48 PRO B CA 1
ATOM 1428 C C . PRO B 1 48 ? 6.398 10.789 15.438 1 95.31 48 PRO B C 1
ATOM 1430 O O . PRO B 1 48 ? 5.871 9.672 15.367 1 95.31 48 PRO B O 1
ATOM 1433 N N . LEU B 1 49 ? 6.742 11.383 14.367 1 96.88 49 LEU B N 1
ATOM 1434 C CA . LEU B 1 49 ? 6.473 10.961 13 1 96.88 49 LEU B CA 1
ATOM 1435 C C . LEU B 1 49 ? 6.859 9.5 12.797 1 96.88 49 LEU B C 1
ATOM 1437 O O . LEU B 1 49 ? 7.898 9.055 13.281 1 96.88 49 LEU B O 1
ATOM 1441 N N . PRO B 1 50 ? 6.059 8.758 12.078 1 96.75 50 PRO B N 1
ATOM 1442 C CA . PRO B 1 50 ? 6.352 7.344 11.828 1 96.75 50 PRO B CA 1
ATOM 1443 C C . PRO B 1 50 ? 7.516 7.148 10.852 1 96.75 50 PRO B C 1
ATOM 1445 O O . PRO B 1 50 ? 7.949 8.102 10.203 1 96.75 50 PRO B O 1
ATOM 1448 N N . LYS B 1 51 ? 7.984 5.914 10.867 1 95.12 51 LYS B N 1
ATOM 1449 C CA . LYS B 1 51 ? 9.102 5.578 9.984 1 95.12 51 LYS B CA 1
ATOM 1450 C C . LYS B 1 51 ? 8.641 5.48 8.531 1 95.12 51 LYS B C 1
ATOM 1452 O O . LYS B 1 51 ? 9.461 5.574 7.613 1 95.12 51 LYS B O 1
ATOM 1457 N N . PHE B 1 52 ? 7.422 5.16 8.297 1 97.44 52 PHE B N 1
ATOM 1458 C CA . PHE B 1 52 ? 6.848 5.105 6.957 1 97.44 52 PHE B CA 1
ATOM 1459 C C . PHE B 1 52 ? 5.348 5.367 7 1 97.44 52 PHE B C 1
ATOM 1461 O O . PHE B 1 52 ? 4.738 5.348 8.07 1 97.44 52 PHE B O 1
ATOM 1468 N N . LEU B 1 53 ? 4.746 5.66 5.883 1 97.5 53 LEU B N 1
ATOM 1469 C CA . LEU B 1 53 ? 3.305 5.723 5.68 1 97.5 53 LEU B CA 1
ATOM 1470 C C . LEU B 1 53 ? 2.914 5.07 4.359 1 97.5 53 LEU B C 1
ATOM 1472 O O . LEU B 1 53 ? 3.576 5.273 3.34 1 97.5 53 LEU B O 1
ATOM 1476 N N . LEU B 1 54 ? 1.91 4.281 4.395 1 98.75 54 LEU B N 1
ATOM 1477 C CA . LEU B 1 54 ? 1.314 3.672 3.211 1 98.75 54 LEU B CA 1
ATOM 1478 C C . LEU B 1 54 ? -0.147 4.082 3.064 1 98.75 54 LEU B C 1
ATOM 1480 O O . LEU B 1 54 ? -0.964 3.811 3.945 1 98.75 54 LEU B O 1
ATOM 1484 N N . ILE B 1 55 ? -0.469 4.828 1.973 1 98.81 55 ILE B N 1
ATOM 1485 C CA . ILE B 1 55 ? -1.836 5.23 1.66 1 98.81 55 ILE B CA 1
ATOM 1486 C C . ILE B 1 55 ? -2.338 4.461 0.442 1 98.81 55 ILE B C 1
ATOM 1488 O O . ILE B 1 55 ? -1.604 4.285 -0.534 1 98.81 55 ILE B O 1
ATOM 1492 N N . PHE B 1 56 ? -3.572 3.967 0.484 1 98.62 56 PHE B N 1
ATOM 1493 C CA . PHE B 1 56 ? -4.102 3.295 -0.696 1 98.62 56 PHE B CA 1
ATOM 1494 C C . PHE B 1 56 ? -5.609 3.498 -0.803 1 98.62 56 PHE B C 1
ATOM 1496 O O . PHE B 1 56 ? -6.266 3.855 0.178 1 98.62 56 PHE B O 1
ATOM 1503 N N . ALA B 1 57 ? -6.023 3.338 -1.987 1 97.19 57 ALA B N 1
ATOM 1504 C CA . ALA B 1 57 ? -7.434 3.549 -2.309 1 97.19 57 ALA B CA 1
ATOM 1505 C C . ALA B 1 57 ? -8.102 2.244 -2.742 1 97.19 57 ALA B C 1
ATOM 1507 O O . ALA B 1 57 ? -7.5 1.444 -3.465 1 97.19 57 ALA B O 1
ATOM 1508 N N . LEU B 1 58 ? -9.25 2.029 -2.256 1 97.31 58 LEU B N 1
ATOM 1509 C CA . LEU B 1 58 ? -10.117 0.942 -2.701 1 97.31 58 LEU B CA 1
ATOM 1510 C C . LEU B 1 58 ? -11.477 1.475 -3.143 1 97.31 58 LEU B C 1
ATOM 1512 O O . LEU B 1 58 ? -11.914 2.527 -2.676 1 97.31 58 LEU B O 1
ATOM 1516 N N . GLY B 1 59 ? -12.086 0.752 -4.004 1 95.19 59 GLY B N 1
ATOM 1517 C CA . GLY B 1 59 ? -13.391 1.164 -4.496 1 95.19 59 GLY B CA 1
ATOM 1518 C C . GLY B 1 59 ? -13.328 1.886 -5.832 1 95.19 59 GLY B C 1
ATOM 1519 O O . GLY B 1 59 ? -12.281 1.899 -6.484 1 95.19 59 GLY B O 1
ATOM 1520 N N . GLU B 1 60 ? -14.406 2.465 -6.266 1 90.69 60 GLU B N 1
ATOM 1521 C CA . GLU B 1 60 ? -14.523 3.049 -7.598 1 90.69 60 GLU B CA 1
ATOM 1522 C C . GLU B 1 60 ? -14.094 4.512 -7.598 1 90.69 60 GLU B C 1
ATOM 1524 O O . GLU B 1 60 ? -14.625 5.32 -6.836 1 90.69 60 GLU B O 1
ATOM 1529 N N . TRP B 1 61 ? -13.047 4.746 -8.453 1 87.25 61 TRP B N 1
ATOM 1530 C CA . TRP B 1 61 ? -12.656 6.129 -8.695 1 87.25 61 TRP B CA 1
ATOM 1531 C C . TRP B 1 61 ? -13.742 6.883 -9.453 1 87.25 61 TRP B C 1
ATOM 1533 O O . TRP B 1 61 ? -14.336 6.348 -10.398 1 87.25 61 TRP B O 1
ATOM 1543 N N . PRO B 1 62 ? -14.102 8.109 -8.914 1 75.81 62 PRO B N 1
ATOM 1544 C CA . PRO B 1 62 ? -15.141 8.859 -9.625 1 75.81 62 PRO B CA 1
ATOM 1545 C C . PRO B 1 62 ? -14.812 9.055 -11.109 1 75.81 62 PRO B C 1
ATOM 1547 O O . PRO B 1 62 ? -13.656 9.266 -11.469 1 75.81 62 PRO B O 1
ATOM 1550 N N . GLN B 1 63 ? -15.75 8.773 -11.992 1 74.12 63 GLN B N 1
ATOM 1551 C CA . GLN B 1 63 ? -15.609 8.844 -13.445 1 74.12 63 GLN B CA 1
ATOM 1552 C C . GLN B 1 63 ? -15.492 10.289 -13.914 1 74.12 63 GLN B C 1
ATOM 1554 O O . GLN B 1 63 ? -14.977 10.555 -15 1 74.12 63 GLN B O 1
ATOM 1559 N N . ASP B 1 64 ? -16.016 11.18 -13.078 1 65.94 64 ASP B N 1
ATOM 1560 C CA . ASP B 1 64 ? -15.969 12.578 -13.5 1 65.94 64 ASP B CA 1
ATOM 1561 C C . ASP B 1 64 ? -14.531 13.07 -13.609 1 65.94 64 ASP B C 1
ATOM 1563 O O . ASP B 1 64 ? -13.695 12.766 -12.75 1 65.94 64 ASP B O 1
ATOM 1567 N N . ASN B 1 65 ? -14.109 13.461 -14.812 1 57.91 65 ASN B N 1
ATOM 1568 C CA . ASN B 1 65 ? -12.797 13.906 -15.25 1 57.91 65 ASN B CA 1
ATOM 1569 C C . ASN B 1 65 ? -12.172 14.883 -14.258 1 57.91 65 ASN B C 1
ATOM 1571 O O . ASN B 1 65 ? -11 15.242 -14.383 1 57.91 65 ASN B O 1
ATOM 1575 N N . HIS B 1 66 ? -12.984 15.312 -13.258 1 59.19 66 HIS B N 1
ATOM 1576 C CA . HIS B 1 66 ? -12.406 16.344 -12.414 1 59.19 66 HIS B CA 1
ATOM 1577 C C . HIS B 1 66 ? -11.625 15.734 -11.25 1 59.19 66 HIS B C 1
ATOM 1579 O O . HIS B 1 66 ? -10.82 16.406 -10.617 1 59.19 66 HIS B O 1
ATOM 1585 N N . PHE B 1 67 ? -11.719 14.406 -11.094 1 63.81 67 PHE B N 1
ATOM 1586 C CA . PHE B 1 67 ? -11.18 13.758 -9.906 1 63.81 67 PHE B CA 1
ATOM 1587 C C . PHE B 1 67 ? -10.086 12.766 -10.281 1 63.81 67 PHE B C 1
ATOM 1589 O O . PHE B 1 67 ? -10.195 11.57 -9.984 1 63.81 67 PHE B O 1
ATOM 1596 N N . ARG B 1 68 ? -9.062 13.25 -11.016 1 76.06 68 ARG B N 1
ATOM 1597 C CA . ARG B 1 68 ? -8.117 12.297 -11.586 1 76.06 68 ARG B CA 1
ATOM 1598 C C . ARG B 1 68 ? -7.066 11.891 -10.555 1 76.06 68 ARG B C 1
ATOM 1600 O O . ARG B 1 68 ? -6.621 10.742 -10.547 1 76.06 68 ARG B O 1
ATOM 1607 N N . HIS B 1 69 ? -6.75 12.852 -9.797 1 90.69 69 HIS B N 1
ATOM 1608 C CA . HIS B 1 69 ? -5.707 12.555 -8.82 1 90.69 69 HIS B CA 1
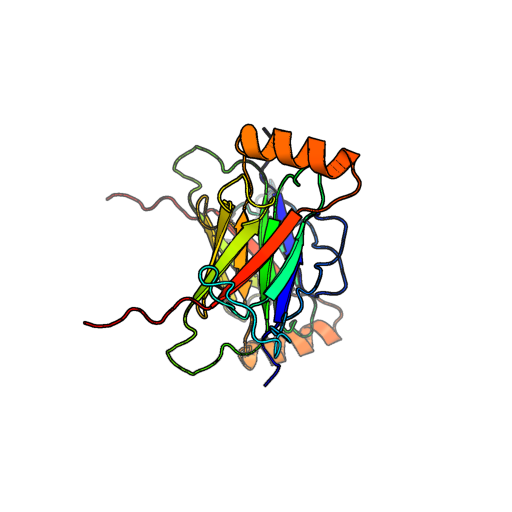ATOM 1609 C C . HIS B 1 69 ? -6.051 13.133 -7.453 1 90.69 69 HIS B C 1
ATOM 1611 O O . HIS B 1 69 ? -6.879 14.039 -7.348 1 90.69 69 HIS B O 1
ATOM 1617 N N . MET B 1 70 ? -5.559 12.578 -6.5 1 93 70 MET B N 1
ATOM 1618 C CA . MET B 1 70 ? -5.648 13.109 -5.145 1 93 70 MET B CA 1
ATOM 1619 C C . MET B 1 70 ? -4.262 13.305 -4.539 1 93 70 MET B C 1
ATOM 1621 O O . MET B 1 70 ? -3.41 12.422 -4.641 1 93 70 MET B O 1
ATOM 1625 N N . SER B 1 71 ? -4.078 14.461 -3.99 1 94.44 71 SER B N 1
ATOM 1626 C CA . SER B 1 71 ? -2.805 14.766 -3.346 1 94.44 71 SER B CA 1
ATOM 1627 C C . SER B 1 71 ? -2.887 14.562 -1.837 1 94.44 71 SER B C 1
ATOM 1629 O O . SER B 1 71 ? -3.852 14.992 -1.199 1 94.44 71 SER B O 1
ATOM 1631 N N . ALA B 1 72 ? -1.856 13.914 -1.287 1 96.62 72 ALA B N 1
ATOM 1632 C CA . ALA B 1 72 ? -1.794 13.688 0.154 1 96.62 72 ALA B CA 1
ATOM 1633 C C . ALA B 1 72 ? -0.731 14.562 0.805 1 96.62 72 ALA B C 1
ATOM 1635 O O . ALA B 1 72 ? 0.409 14.617 0.339 1 96.62 72 ALA B O 1
ATOM 1636 N N . GLU B 1 73 ? -1.141 15.258 1.908 1 96.56 73 GLU B N 1
ATOM 1637 C CA . GLU B 1 73 ? -0.24 16.141 2.65 1 96.56 73 GLU B CA 1
ATOM 1638 C C . GLU B 1 73 ? -0.406 15.953 4.156 1 96.56 73 GLU B C 1
ATOM 1640 O O . GLU B 1 73 ? -1.495 15.625 4.629 1 96.56 73 GLU B O 1
ATOM 1645 N N . ILE B 1 74 ? 0.689 16.141 4.859 1 96.88 74 ILE B N 1
ATOM 1646 C CA . ILE B 1 74 ? 0.625 16.156 6.316 1 96.88 74 ILE B CA 1
ATOM 1647 C C . ILE B 1 74 ? 0.75 17.594 6.828 1 96.88 74 ILE B C 1
ATOM 1649 O O . ILE B 1 74 ? 1.633 18.344 6.395 1 96.88 74 ILE B O 1
ATOM 1653 N N . HIS B 1 75 ? -0.128 17.969 7.676 1 94.56 75 HIS B N 1
ATOM 1654 C CA . HIS B 1 75 ? -0.175 19.297 8.273 1 94.56 75 HIS B CA 1
ATOM 1655 C C . HIS B 1 75 ? 0.239 19.266 9.742 1 94.56 75 HIS B C 1
ATOM 1657 O O . HIS B 1 75 ? -0.155 18.359 10.477 1 94.56 75 HIS B O 1
ATOM 1663 N N . PHE B 1 76 ? 1.067 20.203 10.141 1 92.31 76 PHE B N 1
ATOM 1664 C CA . PHE B 1 76 ? 1.557 20.297 11.516 1 92.31 76 PHE B CA 1
ATOM 1665 C C . PHE B 1 76 ? 1.146 21.625 12.148 1 92.31 76 PHE B C 1
ATOM 1667 O O . PHE B 1 76 ? 1.751 22.062 13.125 1 92.31 76 PHE B O 1
ATOM 1674 N N . GLY B 1 77 ? 0.164 22.203 11.602 1 86.69 77 GLY B N 1
ATOM 1675 C CA . GLY B 1 77 ? -0.253 23.516 12.078 1 86.69 77 GLY B CA 1
ATOM 1676 C C . GLY B 1 77 ? -0.032 24.625 11.062 1 86.69 77 GLY B C 1
ATOM 1677 O O . GLY B 1 77 ? 0.138 24.344 9.875 1 86.69 77 GLY B O 1
ATOM 1678 N N . LYS B 1 78 ? -0.019 25.953 11.555 1 84.94 78 LYS B N 1
ATOM 1679 C CA . LYS B 1 78 ? 0.021 27.094 10.648 1 84.94 78 LYS B CA 1
ATOM 1680 C C . LYS B 1 78 ? 1.457 27.547 10.391 1 84.94 78 LYS B C 1
ATOM 1682 O O . LYS B 1 78 ? 1.733 28.219 9.391 1 84.94 78 LYS B O 1
ATOM 1687 N N . ASP B 1 79 ? 2.375 27.109 11.148 1 84.19 79 ASP B N 1
ATOM 1688 C CA . ASP B 1 79 ? 3.725 27.672 11.117 1 84.19 79 ASP B CA 1
ATOM 1689 C C . ASP B 1 79 ? 4.609 26.906 10.133 1 84.19 79 ASP B C 1
ATOM 1691 O O . ASP B 1 79 ? 5.734 27.312 9.844 1 84.19 79 ASP B O 1
ATOM 1695 N N . LEU B 1 80 ? 4.188 25.703 9.727 1 92.19 80 LEU B N 1
ATOM 1696 C CA . LEU B 1 80 ? 4.961 24.859 8.82 1 92.19 80 LEU B CA 1
ATOM 1697 C C . LEU B 1 80 ? 4.16 24.531 7.566 1 92.19 80 LEU B C 1
ATOM 1699 O O . LEU B 1 80 ? 2.971 24.219 7.648 1 92.19 80 LEU B O 1
ATOM 1703 N N . ASP B 1 81 ? 4.848 24.688 6.426 1 93.31 81 ASP B N 1
ATOM 1704 C CA . ASP B 1 81 ? 4.215 24.25 5.184 1 93.31 81 ASP B CA 1
ATOM 1705 C C . ASP B 1 81 ? 3.865 22.766 5.238 1 93.31 81 ASP B C 1
ATOM 1707 O O . ASP B 1 81 ? 4.641 21.969 5.75 1 93.31 81 ASP B O 1
ATOM 1711 N N . PRO B 1 82 ? 2.676 22.484 4.727 1 94.56 82 PRO B N 1
ATOM 1712 C CA . PRO B 1 82 ? 2.332 21.062 4.66 1 94.56 82 PRO B CA 1
ATOM 1713 C C . PRO B 1 82 ? 3.393 20.234 3.941 1 94.56 82 PRO B C 1
ATOM 1715 O O . PRO B 1 82 ? 4.086 20.734 3.057 1 94.56 82 PRO B O 1
ATOM 1718 N N . PHE B 1 83 ? 3.568 19.031 4.336 1 95.88 83 PHE B N 1
ATOM 1719 C CA . PHE B 1 83 ? 4.516 18.109 3.723 1 95.88 83 PHE B CA 1
ATOM 1720 C C . PHE B 1 83 ? 3.812 17.188 2.732 1 95.88 83 PHE B C 1
ATOM 1722 O O . PHE B 1 83 ? 2.918 16.422 3.111 1 95.88 83 PHE B O 1
ATOM 1729 N N . HIS B 1 84 ? 4.238 17.219 1.479 1 95.62 84 HIS B N 1
ATOM 1730 C CA . HIS B 1 84 ? 3.637 16.375 0.447 1 95.62 84 HIS B CA 1
ATOM 1731 C C . HIS B 1 84 ? 4.156 14.945 0.528 1 95.62 84 HIS B C 1
ATOM 1733 O O . HIS B 1 84 ? 5.367 14.711 0.464 1 95.62 84 HIS B O 1
ATOM 1739 N N . VAL B 1 85 ? 3.252 14.016 0.632 1 96.06 85 VAL B N 1
ATOM 1740 C CA . VAL B 1 85 ? 3.609 12.609 0.775 1 96.06 85 VAL B CA 1
ATOM 1741 C C . VAL B 1 85 ? 3.58 11.93 -0.591 1 96.06 85 VAL B C 1
ATOM 1743 O O . VAL B 1 85 ? 4.426 11.078 -0.888 1 96.06 85 VAL B O 1
ATOM 1746 N N . GLY B 1 86 ? 2.51 12.211 -1.362 1 95.88 86 GLY B N 1
ATOM 1747 C CA . GLY B 1 86 ? 2.352 11.594 -2.668 1 95.88 86 GLY B CA 1
ATOM 1748 C C . GLY B 1 86 ? 0.996 11.859 -3.295 1 95.88 86 GLY B C 1
ATOM 1749 O O . GLY B 1 86 ? 0.206 12.648 -2.766 1 95.88 86 GLY B O 1
ATOM 1750 N N . THR B 1 87 ? 0.834 11.281 -4.48 1 95.81 87 THR B N 1
ATOM 1751 C CA . THR B 1 87 ? -0.39 11.461 -5.254 1 95.81 87 THR B CA 1
ATOM 1752 C C . THR B 1 87 ? -0.98 10.102 -5.645 1 95.81 87 THR B C 1
ATOM 1754 O O . THR B 1 87 ? -0.252 9.195 -6.051 1 95.81 87 THR B O 1
ATOM 1757 N N . LEU B 1 88 ? -2.268 10 -5.449 1 95.81 88 LEU B N 1
ATOM 1758 C CA . LEU B 1 88 ? -2.998 8.82 -5.891 1 95.81 88 LEU B CA 1
ATOM 1759 C C . LEU B 1 88 ? -3.811 9.117 -7.145 1 95.81 88 LEU B C 1
ATOM 1761 O O . LEU B 1 88 ? -4.238 10.258 -7.355 1 95.81 88 LEU B O 1
ATOM 1765 N N . SER B 1 89 ? -3.963 8.164 -7.93 1 93.81 89 SER B N 1
ATOM 1766 C CA . SER B 1 89 ? -4.793 8.25 -9.125 1 93.81 89 SER B CA 1
ATOM 1767 C C . SER B 1 89 ? -5.492 6.918 -9.406 1 93.81 89 SER B C 1
ATOM 1769 O O . SER B 1 89 ? -5.289 5.941 -8.688 1 93.81 89 SER B O 1
ATOM 1771 N N . LYS B 1 90 ? -6.336 6.992 -10.43 1 91.31 90 LYS B N 1
ATOM 1772 C CA . LYS B 1 90 ? -7.031 5.777 -10.844 1 91.31 90 LYS B CA 1
ATOM 1773 C C . LYS B 1 90 ? -6.043 4.672 -11.203 1 91.31 90 LYS B C 1
ATOM 1775 O O . LYS B 1 90 ? -6.285 3.496 -10.922 1 91.31 90 LYS B O 1
ATOM 1780 N N . ASP B 1 91 ? -4.883 5.039 -11.797 1 91.25 91 ASP B N 1
ATOM 1781 C CA . ASP B 1 91 ? -3.92 4.062 -12.297 1 91.25 91 ASP B CA 1
ATOM 1782 C C . ASP B 1 91 ? -2.846 3.77 -11.25 1 91.25 91 ASP B C 1
ATOM 1784 O O . ASP B 1 91 ? -2.064 2.826 -11.406 1 91.25 91 ASP B O 1
ATOM 1788 N N . ASN B 1 92 ? -2.725 4.586 -10.25 1 95.5 92 ASN B N 1
ATOM 1789 C CA . ASN B 1 92 ? -1.801 4.426 -9.125 1 95.5 92 ASN B CA 1
ATOM 1790 C C . ASN B 1 92 ? -2.504 4.629 -7.789 1 95.5 92 ASN B C 1
ATOM 1792 O O . ASN B 1 92 ? -2.52 5.738 -7.254 1 95.5 92 ASN B O 1
ATOM 1796 N N . ARG B 1 93 ? -2.902 3.533 -7.219 1 97.06 93 ARG B N 1
ATOM 1797 C CA . ARG B 1 93 ? -3.865 3.607 -6.125 1 97.06 93 ARG B CA 1
ATOM 1798 C C . ARG B 1 93 ? -3.166 3.51 -4.773 1 97.06 93 ARG B C 1
ATOM 1800 O O . ARG B 1 93 ? -3.818 3.35 -3.738 1 97.06 93 ARG B O 1
ATOM 1807 N N . SER B 1 94 ? -1.866 3.555 -4.77 1 98.5 94 SER B N 1
ATOM 1808 C CA . SER B 1 94 ? -1.151 3.506 -3.498 1 98.5 94 SER B CA 1
ATOM 1809 C C . SER B 1 94 ? 0.088 4.395 -3.525 1 98.5 94 SER B C 1
ATOM 1811 O O . SER B 1 94 ? 0.633 4.672 -4.594 1 98.5 94 SER B O 1
ATOM 1813 N N . VAL B 1 95 ? 0.433 4.859 -2.395 1 98.12 95 VAL B N 1
ATOM 1814 C CA . VAL B 1 95 ? 1.649 5.629 -2.158 1 98.12 95 VAL B CA 1
ATOM 1815 C C . VAL B 1 95 ? 2.342 5.125 -0.893 1 98.12 95 VAL B C 1
ATOM 1817 O O . VAL B 1 95 ? 1.734 5.082 0.179 1 98.12 95 VAL B O 1
ATOM 1820 N N . CYS B 1 96 ? 3.553 4.691 -1.074 1 98.5 96 CYS B N 1
ATOM 1821 C CA . CYS B 1 96 ? 4.367 4.301 0.071 1 98.5 96 CYS B CA 1
ATOM 1822 C C . CYS B 1 96 ? 5.52 5.277 0.275 1 98.5 96 CYS B C 1
ATOM 1824 O O . CYS B 1 96 ? 6.438 5.344 -0.545 1 98.5 96 CYS B O 1
ATOM 1826 N N . TRP B 1 97 ? 5.465 6.016 1.34 1 97.25 97 TRP B N 1
ATOM 1827 C CA . TRP B 1 97 ? 6.535 6.949 1.675 1 97.25 97 TRP B CA 1
ATOM 1828 C C . TRP B 1 97 ? 7.406 6.398 2.799 1 97.25 97 TRP B C 1
ATOM 1830 O O . TRP B 1 97 ? 6.895 5.984 3.842 1 97.25 97 TRP B O 1
ATOM 1840 N N . GLN B 1 98 ? 8.562 6.23 2.592 1 94.88 98 GLN B N 1
ATOM 1841 C CA . GLN B 1 98 ? 9.586 5.898 3.572 1 94.88 98 GLN B CA 1
ATOM 1842 C C . GLN B 1 98 ? 10.805 6.805 3.424 1 94.88 98 GLN B C 1
ATOM 1844 O O . GLN B 1 98 ? 11.281 7.039 2.311 1 94.88 98 GLN B O 1
ATOM 1849 N N . GLY B 1 99 ? 11.219 7.375 4.418 1 88.38 99 GLY B N 1
ATOM 1850 C CA . GLY B 1 99 ? 12.391 8.227 4.305 1 88.38 99 GLY B CA 1
ATOM 1851 C C . GLY B 1 99 ? 12.742 8.93 5.605 1 88.38 99 GLY B C 1
ATOM 1852 O O . GLY B 1 99 ? 12.289 8.531 6.676 1 88.38 99 GLY B O 1
ATOM 1853 N N . THR B 1 100 ? 13.75 9.875 5.402 1 91.75 100 THR B N 1
ATOM 1854 C CA . THR B 1 100 ? 14.141 10.727 6.516 1 91.75 100 THR B CA 1
ATOM 1855 C C . THR B 1 100 ? 13.352 12.039 6.496 1 91.75 100 THR B C 1
ATOM 1857 O O . THR B 1 100 ? 13.359 12.758 5.496 1 91.75 100 THR B O 1
ATOM 1860 N N . TRP B 1 101 ? 12.664 12.242 7.586 1 94.12 101 TRP B N 1
ATOM 1861 C CA . TRP B 1 101 ? 11.898 13.477 7.695 1 94.12 101 TRP B CA 1
ATOM 1862 C C . TRP B 1 101 ? 12.82 14.68 7.828 1 94.12 101 TRP B C 1
ATOM 1864 O O . TRP B 1 101 ? 13.914 14.57 8.398 1 94.12 101 TRP B O 1
ATOM 1874 N N . ARG B 1 102 ? 12.383 15.789 7.312 1 95 102 ARG B N 1
ATOM 1875 C CA . ARG B 1 102 ? 13.086 17.047 7.582 1 95 102 ARG B CA 1
ATOM 1876 C C . ARG B 1 102 ? 13.195 17.297 9.086 1 95 102 ARG B C 1
ATOM 1878 O O . ARG B 1 102 ? 12.297 16.938 9.844 1 95 102 ARG B O 1
ATOM 1885 N N . GLU B 1 103 ? 14.188 17.984 9.43 1 95.69 103 GLU B N 1
ATOM 1886 C CA . GLU B 1 103 ? 14.453 18.25 10.844 1 95.69 103 GLU B CA 1
ATOM 1887 C C . GLU B 1 103 ? 13.344 19.078 11.469 1 95.69 103 GLU B C 1
ATOM 1889 O O . GLU B 1 103 ? 12.938 18.828 12.609 1 95.69 103 GLU B O 1
ATOM 1894 N N . ASP B 1 104 ? 12.953 20.125 10.75 1 95.44 104 ASP B N 1
ATOM 1895 C CA . ASP B 1 104 ? 11.922 21 11.312 1 95.44 104 ASP B CA 1
ATOM 1896 C C . ASP B 1 104 ? 10.617 20.234 11.539 1 95.44 104 ASP B C 1
ATOM 1898 O O . ASP B 1 104 ? 9.914 20.469 12.516 1 95.44 104 ASP B O 1
ATOM 1902 N N . LEU B 1 105 ? 10.281 19.266 10.672 1 95.38 105 LEU B N 1
ATOM 1903 C CA . LEU B 1 105 ? 9.102 18.438 10.844 1 95.38 105 LEU B CA 1
ATOM 1904 C C . LEU B 1 105 ? 9.25 17.516 12.039 1 95.38 105 LEU B C 1
ATOM 1906 O O . LEU B 1 105 ? 8.305 17.328 12.812 1 95.38 105 LEU B O 1
ATOM 1910 N N . GLN B 1 106 ? 10.453 16.938 12.156 1 96.12 106 GLN B N 1
ATOM 1911 C CA . GLN B 1 106 ? 10.727 16.047 13.289 1 96.12 106 GLN B CA 1
ATOM 1912 C C . GLN B 1 106 ? 10.594 16.797 14.617 1 96.12 106 GLN B C 1
ATOM 1914 O O . GLN B 1 106 ? 9.961 16.297 15.547 1 96.12 106 GLN B O 1
ATOM 1919 N N . VAL B 1 107 ? 11.195 17.969 14.68 1 96.25 107 VAL B N 1
ATOM 1920 C CA . VAL B 1 107 ? 11.148 18.766 15.906 1 96.25 107 VAL B CA 1
ATOM 1921 C C . VAL B 1 107 ? 9.711 19.156 16.219 1 96.25 107 VAL B C 1
ATOM 1923 O O . VAL B 1 107 ? 9.242 18.984 17.344 1 96.25 107 VAL B O 1
ATOM 1926 N N . ARG B 1 108 ? 9.055 19.672 15.242 1 96.12 108 ARG B N 1
ATOM 1927 C CA . ARG B 1 108 ? 7.656 20.047 15.43 1 96.12 108 ARG B CA 1
ATOM 1928 C C . ARG B 1 108 ? 6.824 18.844 15.875 1 96.12 108 ARG B C 1
ATOM 1930 O O . ARG B 1 108 ? 5.977 18.969 16.766 1 96.12 108 ARG B O 1
ATOM 1937 N N . GLY B 1 109 ? 6.973 17.672 15.211 1 96.44 109 GLY B N 1
ATOM 1938 C CA . GLY B 1 109 ? 6.27 16.453 15.586 1 96.44 109 GLY B CA 1
ATOM 1939 C C . GLY B 1 109 ? 6.516 16.047 17.031 1 96.44 109 GLY B C 1
ATOM 1940 O O . GLY B 1 109 ? 5.594 15.609 17.719 1 96.44 109 GLY B O 1
ATOM 1941 N N . MET B 1 110 ? 7.73 16.188 17.438 1 96.81 110 MET B N 1
ATOM 1942 C CA . MET B 1 110 ? 8.062 15.844 18.812 1 96.81 110 MET B CA 1
ATOM 1943 C C . MET B 1 110 ? 7.375 16.781 19.781 1 96.81 110 MET B C 1
ATOM 1945 O O . MET B 1 110 ? 6.82 16.344 20.797 1 96.81 110 MET B O 1
ATOM 1949 N N . LEU B 1 111 ? 7.449 18.109 19.547 1 96.25 111 LEU B N 1
ATOM 1950 C CA . LEU B 1 111 ? 6.82 19.109 20.406 1 96.25 111 LEU B CA 1
ATOM 1951 C C . LEU B 1 111 ? 5.316 18.875 20.5 1 96.25 111 LEU B C 1
ATOM 1953 O O . LEU B 1 111 ? 4.742 18.906 21.594 1 96.25 111 LEU B O 1
ATOM 1957 N N . MET B 1 112 ? 4.676 18.641 19.391 1 95.94 112 MET B N 1
ATOM 1958 C CA . MET B 1 112 ? 3.242 18.359 19.359 1 95.94 112 MET B CA 1
ATOM 1959 C C . MET B 1 112 ? 2.91 17.078 20.125 1 95.94 112 MET B C 1
ATOM 1961 O O . MET B 1 112 ? 1.912 17.031 20.844 1 95.94 112 MET B O 1
ATOM 1965 N N . SER B 1 113 ? 3.736 16.094 19.922 1 96.69 113 SER B N 1
ATOM 1966 C CA . SER B 1 113 ? 3.529 14.828 20.625 1 96.69 113 SER B CA 1
ATOM 1967 C C . SER B 1 113 ? 3.531 15.023 22.141 1 96.69 113 SER B C 1
ATOM 1969 O O . SER B 1 113 ? 2.748 14.398 22.844 1 96.69 113 SER B O 1
ATOM 1971 N N . GLU B 1 114 ? 4.379 15.82 22.672 1 97.19 114 GLU B N 1
ATOM 1972 C CA . GLU B 1 114 ? 4.469 16.109 24.094 1 97.19 114 GLU B CA 1
ATOM 1973 C C . GLU B 1 114 ? 3.189 16.766 24.609 1 97.19 114 GLU B C 1
ATOM 1975 O O . GLU B 1 114 ? 2.848 16.641 25.781 1 97.19 114 GLU B O 1
ATOM 1980 N N . GLU B 1 115 ? 2.51 17.438 23.781 1 96.5 115 GLU B N 1
ATOM 1981 C CA . GLU B 1 115 ? 1.255 18.094 24.141 1 96.5 115 GLU B CA 1
ATOM 1982 C C . GLU B 1 115 ? 0.066 17.156 23.922 1 96.5 115 GLU B C 1
ATOM 1984 O O . GLU B 1 115 ? -1.084 17.547 24.125 1 96.5 115 GLU B O 1
ATOM 1989 N N . GLY B 1 116 ? 0.311 15.906 23.375 1 95.94 116 GLY B N 1
ATOM 1990 C CA . GLY B 1 116 ? -0.746 14.938 23.141 1 95.94 116 GLY B CA 1
ATOM 1991 C C . GLY B 1 116 ? -1.471 15.156 21.828 1 95.94 116 GLY B C 1
ATOM 1992 O O . GLY B 1 116 ? -2.615 14.734 21.656 1 95.94 116 GLY B O 1
ATOM 1993 N N . LEU B 1 117 ? -0.87 15.852 20.906 1 96.5 117 LEU B N 1
ATOM 1994 C CA . LEU B 1 117 ? -1.484 16.172 19.625 1 96.5 117 LEU B CA 1
ATOM 1995 C C . LEU B 1 117 ? -1.017 15.195 18.547 1 96.5 117 LEU B C 1
ATOM 1997 O O . LEU B 1 117 ? -0.091 14.414 18.766 1 96.5 117 LEU B O 1
ATOM 2001 N N . THR B 1 118 ? -1.654 15.211 17.453 1 96.88 118 THR B N 1
ATOM 2002 C CA . THR B 1 118 ? -1.331 14.398 16.281 1 96.88 118 THR B CA 1
ATOM 2003 C C . THR B 1 118 ? -1.069 15.289 15.062 1 96.88 118 THR B C 1
ATOM 2005 O O . THR B 1 118 ? -1.359 16.484 15.086 1 96.88 118 THR B O 1
ATOM 2008 N N . GLY B 1 119 ? -0.386 14.664 14.07 1 96.56 119 GLY B N 1
ATOM 2009 C CA . GLY B 1 119 ? -0.414 15.297 12.758 1 96.56 119 GLY B CA 1
ATOM 2010 C C . GLY B 1 119 ? -1.733 15.109 12.031 1 96.56 119 GLY B C 1
ATOM 2011 O O . GLY B 1 119 ? -2.57 14.305 12.453 1 96.56 119 GLY B O 1
ATOM 2012 N N . LEU B 1 120 ? -1.897 15.984 11.023 1 96.25 120 LEU B N 1
ATOM 2013 C CA . LEU B 1 120 ? -3.117 15.891 10.227 1 96.25 120 LEU B CA 1
ATOM 2014 C C . LEU B 1 120 ? -2.803 15.477 8.797 1 96.25 120 LEU B C 1
ATOM 2016 O O . LEU B 1 120 ? -2.086 16.188 8.078 1 96.25 120 LEU B O 1
ATOM 2020 N N . LEU B 1 121 ? -3.254 14.273 8.414 1 97.25 121 LEU B N 1
ATOM 2021 C CA . LEU B 1 121 ? -3.18 13.812 7.031 1 97.25 121 LEU B CA 1
ATOM 2022 C C . LEU B 1 121 ? -4.383 14.305 6.23 1 97.25 121 LEU B C 1
ATOM 2024 O O . LEU B 1 121 ? -5.527 14.055 6.609 1 97.25 121 LEU B O 1
ATOM 2028 N N . VAL B 1 122 ? -4.121 15.055 5.164 1 95.5 122 VAL B N 1
ATOM 2029 C CA . VAL B 1 122 ? -5.184 15.586 4.312 1 95.5 122 VAL B CA 1
ATOM 2030 C C . VAL B 1 122 ? -4.988 15.094 2.879 1 95.5 122 VAL B C 1
ATOM 2032 O O . VAL B 1 122 ? -3.902 15.234 2.309 1 95.5 122 VAL B O 1
ATOM 2035 N N . ILE B 1 123 ? -5.969 14.422 2.352 1 94.94 123 ILE B N 1
ATOM 2036 C CA . ILE B 1 123 ? -5.965 13.977 0.964 1 94.94 123 ILE B CA 1
ATOM 2037 C C . ILE B 1 123 ? -7.039 14.727 0.176 1 94.94 123 ILE B C 1
ATOM 2039 O O . ILE B 1 123 ? -8.227 14.648 0.499 1 94.94 123 ILE B O 1
ATOM 2043 N N . THR B 1 124 ? -6.613 15.445 -0.807 1 91.88 124 THR B N 1
ATOM 2044 C CA . THR B 1 124 ? -7.512 16.328 -1.536 1 91.88 124 THR B CA 1
ATOM 2045 C C . THR B 1 124 ? -7.512 16 -3.025 1 91.88 124 THR B C 1
ATOM 2047 O O . THR B 1 124 ? -6.453 15.758 -3.613 1 91.88 124 THR B O 1
ATOM 2050 N N . PRO B 1 125 ? -8.719 15.938 -3.609 1 87.81 125 PRO B N 1
ATOM 2051 C CA . PRO B 1 125 ? -8.758 15.789 -5.066 1 87.81 125 PRO B CA 1
ATOM 2052 C C . PRO B 1 125 ? -8.102 16.969 -5.793 1 87.81 125 PRO B C 1
ATOM 2054 O O . PRO B 1 125 ? -8.25 18.109 -5.375 1 87.81 125 PRO B O 1
ATOM 2057 N N . GLY B 1 126 ? -7.191 16.562 -6.773 1 80.5 126 GLY B N 1
ATOM 2058 C CA . GLY B 1 126 ? -6.566 17.609 -7.566 1 80.5 126 GLY B CA 1
ATOM 2059 C C . GLY B 1 126 ? -7.551 18.359 -8.445 1 80.5 126 GLY B C 1
ATOM 2060 O O . GLY B 1 126 ? -8.602 17.828 -8.805 1 80.5 126 GLY B O 1
ATOM 2061 N N . LYS B 1 127 ? -7.238 19.688 -8.555 1 67.94 127 LYS B N 1
ATOM 2062 C CA . LYS B 1 127 ? -8.023 20.469 -9.508 1 67.94 127 LYS B CA 1
ATOM 2063 C C . LYS B 1 127 ? -7.758 20.016 -10.938 1 67.94 127 LYS B C 1
ATOM 2065 O O . LYS B 1 127 ? -6.648 19.578 -11.266 1 67.94 127 LYS B O 1
ATOM 2070 N N . PRO B 1 128 ? -8.836 19.75 -11.734 1 60.75 128 PRO B N 1
ATOM 2071 C CA . PRO B 1 128 ? -8.602 19.391 -13.133 1 60.75 128 PRO B CA 1
ATOM 2072 C C . PRO B 1 128 ? -7.57 20.297 -13.805 1 60.75 128 PRO B C 1
ATOM 2074 O O . PRO B 1 128 ? -7.43 21.469 -13.438 1 60.75 128 PRO B O 1
ATOM 2077 N N . ASP B 1 129 ? -6.477 19.672 -14.367 1 56.41 129 ASP B N 1
ATOM 2078 C CA . ASP B 1 129 ? -5.613 20.516 -15.188 1 56.41 129 ASP B CA 1
ATOM 2079 C C . ASP B 1 129 ? -6.441 21.406 -16.109 1 56.41 129 ASP B C 1
ATOM 2081 O O . ASP B 1 129 ? -7.414 20.953 -16.719 1 56.41 129 ASP B O 1
ATOM 2085 N N . ARG B 1 130 ? -6.645 22.781 -15.82 1 43.25 130 ARG B N 1
ATOM 2086 C CA . ARG B 1 130 ? -7.215 23.688 -16.797 1 43.25 130 ARG B CA 1
ATOM 2087 C C . ARG B 1 130 ? -6.59 23.484 -18.172 1 43.25 130 ARG B C 1
ATOM 2089 O O . ARG B 1 130 ? -5.363 23.484 -18.312 1 43.25 130 ARG B O 1
ATOM 2096 N N . GLU B 1 131 ? -6.926 22.594 -19.078 1 41.47 131 GLU B N 1
ATOM 2097 C CA . GLU B 1 131 ? -6.633 22.922 -20.469 1 41.47 131 GLU B CA 1
ATOM 2098 C C . GLU B 1 131 ? -6.965 24.391 -20.766 1 41.47 131 GLU B C 1
ATOM 2100 O O . GLU B 1 131 ? -8.117 24.797 -20.656 1 41.47 131 GLU B O 1
ATOM 2105 N N . GLY B 1 132 ? -6.215 25.391 -20.25 1 30.56 132 GLY B N 1
ATOM 2106 C CA . GLY B 1 132 ? -6.152 26.516 -21.172 1 30.56 132 GLY B CA 1
ATOM 2107 C C . GLY B 1 132 ? -5.574 26.141 -22.531 1 30.56 132 GLY B C 1
ATOM 2108 O O . GLY B 1 132 ? -4.867 25.141 -22.656 1 30.56 132 GLY B O 1
#

Organism: Acanthaster planci (NCBI:txid133434)

Foldseek 3Di:
DDDKWKWKDQDPPDDTDIFDWDQPPPPDPDPPPPPDSFTFTKDWAAPPGGQKMKMFMDDDQDPPLFQAKKWKWKDLDDPDDTHTQDMAGPVRGMGIDGDDDDPVSNVSRHVQVVVVHTIMMTIGGDGRPPPD/DDDKWKWKDQDPPDDTDIFDFDQPPPPDDDPPPDDDSQTFTKDWAAPPGGQKMKMFMDDDQDPPLQQAKKWKWKDLDDPDDTHTQDMAGPVRGMGIDGDDDDPVSNVSRHVQVVVVHTIMITIGGDGRPPPD

Radius of gyration: 21.27 Å; Cα contacts (8 Å, |Δi|>4): 519; chains: 2; bounding box: 46×69×50 Å

Sequence (264 aa):
MENLKLYVLFSTDGAPQEIPFAASDEADHFHIESSREQHGFEGTVPLPLPKFLLIFALGEWPQDNHFRHMSAEIHFGKDLDPFHVGTLSKDNRSVCWQGTWREDLQVRGMLMSEEGLTGLLVITPGKPDREGMENLKLYVLFSTDGAPQEIPFAASDEADHFHIESSREQHGFEGTVPLPLPKFLLIFALGEWPQDNHFRHMSAEIHFGKDLDPFHVGTLSKDNRSVCWQGTWREDLQVRGMLMSEEGLTGLLVITPGKPDREG